Protein AF-A0A833YWI2-F1 (afdb_monomer)

Solvent-accessible surface area (backbone atoms only — not comparable to full-atom values): 12752 Å² total; per-residue (Å²): 113,69,70,61,50,48,77,73,65,75,48,69,68,64,48,52,51,52,51,51,50,52,50,50,54,49,54,53,53,54,54,50,52,53,50,52,54,47,52,53,50,40,56,73,76,65,74,55,68,65,66,60,58,49,52,53,52,51,50,56,51,49,53,51,46,73,75,43,44,73,66,40,53,56,54,50,51,56,51,49,54,52,52,53,51,52,48,50,55,51,51,51,53,53,50,38,62,74,55,62,37,71,71,40,40,68,68,45,50,74,72,53,64,69,93,76,59,64,64,89,95,46,73,64,60,67,80,80,55,51,59,62,93,63,69,87,47,91,65,39,49,75,81,85,34,97,64,19,34,62,50,58,66,64,41,49,55,52,51,51,51,49,52,51,53,52,51,51,52,51,54,51,50,53,52,48,53,53,47,51,56,63,68,68,52,84,74,70,97,67,95,73,90,81,86,82,83,89,82,89,79,86,87,85,87,79,89,83,135

Secondary structure (DSSP, 8-state):
-HHHHHHHH--HHHHHHHHHHHHHHHHHHHHHHHHHHHHHHHHHHT-S-HHHHHHHHHHHHHHHHHHHHHHHHHHHHHHHHHHHHHHHHHHHHHHHHHHTSHHHHHHHGGG---S--EETTEEPPHHHHSPPTTTT-SSB-TTTSSSBHHIIIIIHHHHHHHHHHHHHHHHHHHHHHHHHHHHS-S-----------------------

Sequence (209 aa):
MPEYLRKRFGGCRIQILLAALHLFLYIFHKISVEICTGAMFMRLVLGLDVYLVTIVLLTITGIYTITGGFIAVVYTDIVHAGVMILGSVLLMGFAFKEVGGYQELLRKYPNTKPSITQEGNWTANPECYLPRQDSFHIFRDPITGDIPWPGVIFGLPILSLYYWCTDQVIRHVAAEQQRHQGLLAPGGCTTEGQRALGGQVPRQYSGIA

Foldseek 3Di:
DLVVVCVVPVDPVVSVVVVVVVVVVVVVVVVVVVVVVLVVVCCPPPVDDSVVVVVVVVVVVVVQCVVPPLVSVVVVVVVVVVCVVVVVVVVVVVVCVVQVHDVSCVVCVQVDFDPDQDDPPDGDDPVVGGDDPCNVPPADDQPPDPCHNCCVVVPPVVVVVVVVVVVVVVSVVSVVVVVVVVVVPPDDPDDDDDDDDDDDDDDDDDDDD

Structure (mmCIF, N/CA/C/O backbone):
data_AF-A0A833YWI2-F1
#
_entry.id   AF-A0A833YWI2-F1
#
loop_
_atom_site.group_PDB
_atom_site.id
_atom_site.type_symbol
_atom_site.label_atom_id
_atom_site.label_alt_id
_atom_site.label_comp_id
_atom_site.label_asym_id
_atom_site.label_entity_id
_atom_site.label_seq_id
_atom_site.pdbx_PDB_ins_code
_atom_site.Cartn_x
_atom_site.Cartn_y
_atom_site.Cartn_z
_atom_site.occupancy
_atom_site.B_iso_or_equiv
_atom_site.auth_seq_id
_atom_site.auth_comp_id
_atom_site.auth_asym_id
_atom_site.auth_atom_id
_atom_site.pdbx_PDB_model_num
ATOM 1 N N . MET A 1 1 ? 10.933 5.643 -18.014 1.00 56.47 1 MET A N 1
ATOM 2 C CA . MET A 1 1 ? 11.219 6.992 -17.464 1.00 56.47 1 MET A CA 1
ATOM 3 C C . MET A 1 1 ? 12.578 7.594 -17.867 1.00 56.47 1 MET A C 1
ATOM 5 O O . MET A 1 1 ? 12.572 8.762 -18.245 1.00 56.47 1 MET A O 1
ATOM 9 N N . PRO A 1 2 ? 13.726 6.882 -17.859 1.00 57.09 2 PRO A N 1
ATOM 10 C CA . PRO A 1 2 ? 15.017 7.504 -18.197 1.00 57.09 2 PRO A CA 1
ATOM 11 C C . PRO A 1 2 ? 15.077 8.023 -19.644 1.00 57.09 2 PRO A C 1
ATOM 13 O O . PRO A 1 2 ? 15.590 9.106 -19.895 1.00 57.09 2 PRO A O 1
ATOM 16 N N . GLU A 1 3 ? 14.465 7.322 -20.596 1.00 60.66 3 GLU A N 1
ATOM 17 C CA . GLU A 1 3 ? 14.466 7.731 -22.006 1.00 60.66 3 GLU A CA 1
ATOM 18 C C . GLU A 1 3 ? 13.692 9.032 -22.291 1.00 60.66 3 GLU A C 1
ATOM 20 O O . GLU A 1 3 ? 14.063 9.802 -23.178 1.00 60.66 3 GLU A O 1
ATOM 25 N N . TYR A 1 4 ? 12.675 9.338 -21.482 1.00 62.84 4 TYR A N 1
ATOM 26 C CA . TYR A 1 4 ? 11.961 10.615 -21.537 1.00 62.84 4 TYR A CA 1
ATOM 27 C C . TYR A 1 4 ? 12.829 11.772 -21.014 1.00 62.84 4 TYR A C 1
ATOM 29 O O . TYR A 1 4 ? 12.883 12.840 -21.623 1.00 62.84 4 TYR A O 1
ATOM 37 N N . LEU A 1 5 ? 13.582 11.542 -19.931 1.00 62.91 5 LEU A N 1
ATOM 38 C CA . LEU A 1 5 ? 14.529 12.522 -19.388 1.00 62.91 5 LEU A CA 1
ATOM 39 C C . LEU A 1 5 ? 15.700 12.780 -20.349 1.00 62.91 5 LEU A C 1
ATOM 41 O O . LEU A 1 5 ? 16.134 13.925 -20.473 1.00 62.91 5 LEU A O 1
ATOM 45 N N . ARG A 1 6 ? 16.134 11.756 -21.100 1.00 62.12 6 ARG A N 1
ATOM 46 C CA . ARG A 1 6 ? 17.134 11.878 -22.176 1.00 62.12 6 ARG A CA 1
ATOM 47 C C . ARG A 1 6 ? 16.707 12.886 -23.240 1.00 62.12 6 ARG A C 1
ATOM 49 O O . ARG A 1 6 ? 17.490 13.752 -23.616 1.00 62.12 6 ARG A O 1
ATOM 56 N N . LYS A 1 7 ? 15.453 12.791 -23.691 1.00 66.12 7 LYS A N 1
ATOM 57 C CA . LYS A 1 7 ? 14.882 13.677 -24.717 1.00 66.12 7 LYS A CA 1
ATOM 58 C C . LYS A 1 7 ? 14.694 15.120 -24.234 1.00 66.12 7 LYS A C 1
ATOM 60 O O . LYS A 1 7 ? 14.690 16.018 -25.065 1.00 66.12 7 LYS A O 1
ATOM 65 N N . ARG A 1 8 ? 14.542 15.345 -22.922 1.00 69.25 8 ARG A N 1
ATOM 66 C CA . ARG A 1 8 ? 14.251 16.671 -22.348 1.00 69.25 8 ARG A CA 1
ATOM 67 C C . ARG A 1 8 ? 15.473 17.421 -21.807 1.00 69.25 8 ARG A C 1
ATOM 69 O O . ARG A 1 8 ? 15.491 18.640 -21.901 1.00 69.25 8 ARG A O 1
ATOM 76 N N . PHE A 1 9 ? 16.470 16.730 -21.246 1.00 67.25 9 PHE A N 1
ATOM 77 C CA . PHE A 1 9 ? 17.599 17.376 -20.553 1.00 67.25 9 PHE A CA 1
ATOM 78 C C . PHE A 1 9 ? 18.965 17.195 -21.229 1.00 67.25 9 PHE A C 1
ATOM 80 O O . PHE A 1 9 ? 19.930 17.811 -20.787 1.00 67.25 9 PHE A O 1
ATOM 87 N N . GLY A 1 10 ? 19.084 16.374 -22.279 1.00 66.62 10 GLY A N 1
ATOM 88 C CA . GLY A 1 10 ? 20.277 16.293 -23.142 1.00 66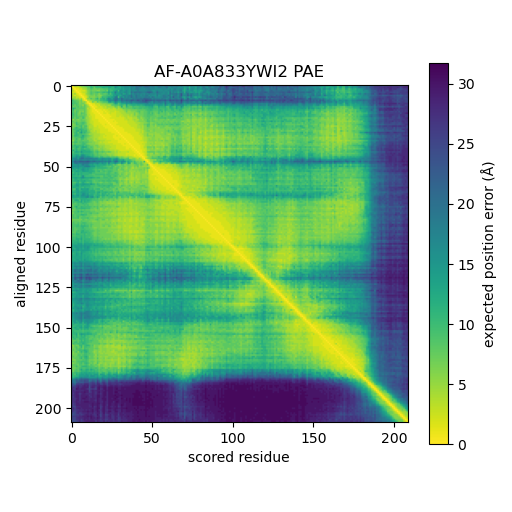.62 10 GLY A CA 1
ATOM 89 C C . GLY A 1 10 ? 21.590 15.810 -22.492 1.00 66.62 10 GLY A C 1
ATOM 90 O O . GLY A 1 10 ? 22.551 15.536 -23.205 1.00 66.62 10 GLY A O 1
ATOM 91 N N . GLY A 1 11 ? 21.659 15.670 -21.162 1.00 75.56 11 GLY A N 1
ATOM 92 C CA . GLY A 1 11 ? 22.864 15.300 -20.417 1.00 75.56 11 GLY A CA 1
ATOM 93 C C . GLY A 1 11 ? 22.885 13.835 -19.976 1.00 75.56 11 GLY A C 1
ATOM 94 O O . GLY A 1 11 ? 22.243 13.468 -18.994 1.00 75.56 11 GLY A O 1
ATOM 95 N N . CYS A 1 12 ? 23.698 13.006 -20.639 1.00 68.81 12 CYS A N 1
ATOM 96 C CA . CYS A 1 12 ? 23.792 11.564 -20.361 1.00 68.81 12 CYS A CA 1
ATOM 97 C C . CYS A 1 12 ? 24.299 11.252 -18.932 1.00 68.81 12 CYS A C 1
ATOM 99 O O . CYS A 1 12 ? 23.761 10.384 -18.248 1.00 68.81 12 CYS A O 1
ATOM 101 N N . ARG A 1 13 ? 25.289 12.010 -18.431 1.00 79.75 13 ARG A N 1
ATOM 102 C CA . ARG A 1 13 ? 25.901 11.791 -17.101 1.00 79.75 13 ARG A CA 1
ATOM 103 C C . ARG A 1 13 ? 24.949 12.090 -15.938 1.00 79.75 13 ARG A C 1
ATOM 105 O O . ARG A 1 13 ? 24.820 11.281 -15.025 1.00 79.75 13 ARG A O 1
ATOM 112 N N . ILE A 1 14 ? 24.272 13.237 -15.987 1.00 79.00 14 ILE A N 1
ATOM 113 C CA . ILE A 1 14 ? 23.356 13.692 -14.928 1.00 79.00 14 ILE A CA 1
ATOM 114 C C . ILE A 1 14 ? 22.114 12.794 -14.874 1.00 79.00 14 ILE A C 1
ATOM 116 O O . ILE A 1 14 ? 21.635 12.463 -13.795 1.00 79.00 14 ILE A O 1
ATOM 120 N N . GLN A 1 15 ? 21.630 12.331 -16.028 1.00 75.31 15 GLN A N 1
ATOM 121 C CA . GLN A 1 15 ? 20.503 11.408 -16.116 1.00 75.31 15 GLN A CA 1
ATOM 122 C C . GLN A 1 15 ? 20.815 10.041 -15.500 1.00 75.31 15 GLN A C 1
ATOM 124 O O . GLN A 1 15 ? 19.995 9.527 -14.745 1.00 75.31 15 GLN A O 1
ATOM 129 N N . ILE A 1 16 ? 21.968 9.445 -15.825 1.00 78.81 16 ILE A N 1
ATOM 130 C CA . ILE A 1 16 ? 22.365 8.147 -15.259 1.00 78.81 16 ILE A CA 1
ATOM 131 C C . ILE A 1 16 ? 22.501 8.271 -13.742 1.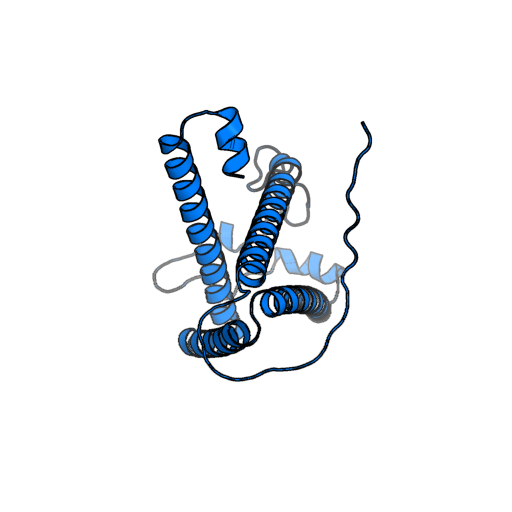00 78.81 16 ILE A C 1
ATOM 133 O O . ILE A 1 16 ? 21.988 7.421 -13.022 1.00 78.81 16 ILE A O 1
ATOM 137 N N . LEU A 1 17 ? 23.103 9.361 -13.255 1.00 83.62 17 LEU A N 1
ATOM 138 C CA . LEU A 1 17 ? 23.239 9.618 -11.824 1.00 83.62 17 LEU A CA 1
ATOM 139 C C . LEU A 1 17 ? 21.878 9.801 -11.134 1.00 83.62 17 LEU A C 1
ATOM 141 O O . LEU A 1 17 ? 21.619 9.152 -10.126 1.00 83.62 17 LEU A O 1
ATOM 145 N N . LEU A 1 18 ? 20.980 10.622 -11.688 1.00 82.25 18 LEU A N 1
ATOM 146 C CA . LEU A 1 18 ? 19.642 10.840 -11.125 1.00 8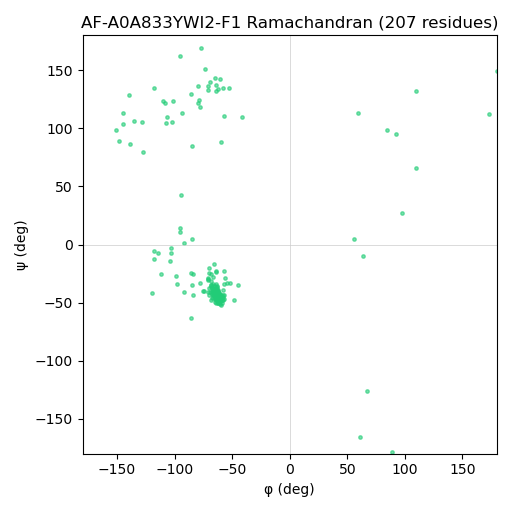2.25 18 LEU A CA 1
ATOM 147 C C . LEU A 1 18 ? 18.777 9.576 -11.167 1.00 82.25 18 LEU A C 1
ATOM 149 O O . LEU A 1 18 ? 18.088 9.286 -10.192 1.00 82.25 18 LEU A O 1
ATOM 153 N N . ALA A 1 19 ? 18.809 8.822 -12.268 1.00 81.19 19 ALA A N 1
ATOM 154 C CA . ALA A 1 19 ? 18.052 7.582 -12.409 1.00 81.19 19 ALA A CA 1
ATOM 155 C C . ALA A 1 19 ? 18.578 6.490 -11.468 1.00 81.19 19 ALA A C 1
ATOM 157 O O . ALA A 1 19 ? 17.777 5.821 -10.820 1.00 81.19 19 ALA A O 1
ATOM 158 N N . ALA A 1 20 ? 19.902 6.347 -11.346 1.00 84.62 20 ALA A N 1
ATOM 159 C CA . ALA A 1 20 ? 20.519 5.420 -10.404 1.00 84.62 20 ALA A CA 1
ATOM 160 C C . ALA A 1 20 ? 20.182 5.790 -8.953 1.00 84.62 20 ALA A C 1
ATOM 162 O O . ALA A 1 20 ? 19.793 4.918 -8.181 1.00 84.62 20 ALA A O 1
ATOM 163 N N . LEU A 1 21 ? 20.252 7.079 -8.602 1.00 86.62 21 LEU A N 1
ATOM 164 C CA . LEU A 1 21 ? 19.914 7.567 -7.265 1.00 86.62 21 LEU A CA 1
ATOM 165 C C . LEU A 1 21 ? 18.442 7.304 -6.912 1.00 86.62 21 LEU A C 1
ATOM 167 O O . LEU A 1 21 ? 18.160 6.775 -5.841 1.00 86.62 21 LEU A O 1
ATOM 171 N N . HIS A 1 22 ? 17.502 7.627 -7.807 1.00 83.19 22 HIS A N 1
ATOM 172 C CA . HIS A 1 22 ? 16.074 7.390 -7.561 1.00 83.19 22 HIS A CA 1
ATOM 173 C C . HIS A 1 22 ? 15.748 5.898 -7.472 1.00 83.19 22 HIS A C 1
ATOM 175 O O . HIS A 1 22 ? 14.985 5.502 -6.596 1.00 83.19 22 HIS A O 1
ATOM 181 N N . LEU A 1 23 ? 16.339 5.068 -8.337 1.00 84.38 23 LEU A N 1
ATOM 182 C CA . LEU A 1 23 ? 16.164 3.617 -8.285 1.00 84.38 23 LEU A CA 1
ATOM 183 C C . LEU A 1 23 ? 16.695 3.043 -6.964 1.00 84.38 23 LEU A C 1
ATOM 185 O O . LEU A 1 23 ? 16.015 2.247 -6.324 1.00 84.38 23 LEU A O 1
ATOM 189 N N . PHE A 1 24 ? 17.883 3.478 -6.541 1.00 89.06 24 PHE A N 1
ATOM 190 C CA . PHE A 1 24 ? 18.498 3.051 -5.288 1.00 89.06 24 PHE A CA 1
ATOM 191 C C . PHE A 1 24 ? 17.634 3.414 -4.075 1.00 89.06 24 PHE A C 1
ATOM 193 O O . PHE A 1 24 ? 17.307 2.545 -3.268 1.00 89.06 24 PHE A O 1
ATOM 200 N N . LEU A 1 25 ? 17.211 4.679 -3.974 1.00 87.62 25 LEU A N 1
ATOM 201 C CA . LEU A 1 25 ? 16.354 5.145 -2.882 1.00 87.62 25 LEU A CA 1
ATOM 202 C C . LEU A 1 25 ? 15.000 4.430 -2.874 1.00 87.62 25 LEU A C 1
ATOM 204 O O . LEU A 1 25 ? 14.511 4.066 -1.807 1.00 87.62 25 LEU A O 1
ATOM 208 N N . TYR A 1 26 ? 14.420 4.187 -4.051 1.00 86.19 26 TYR A N 1
ATOM 209 C CA . TYR A 1 26 ? 13.159 3.464 -4.185 1.00 86.19 26 TYR A CA 1
ATOM 210 C C . TYR A 1 26 ? 13.267 2.025 -3.665 1.00 86.19 26 TYR A C 1
ATOM 212 O O . TYR A 1 26 ? 12.464 1.621 -2.826 1.00 86.19 26 TYR A O 1
ATOM 220 N N . ILE A 1 27 ? 14.282 1.272 -4.103 1.00 88.25 27 ILE A N 1
ATOM 221 C CA . ILE A 1 27 ? 14.506 -0.112 -3.658 1.00 88.25 27 ILE A CA 1
ATOM 222 C C . ILE A 1 27 ? 14.741 -0.154 -2.145 1.00 88.25 27 ILE A C 1
ATOM 224 O O . ILE A 1 27 ? 14.123 -0.958 -1.447 1.00 88.25 27 ILE A O 1
ATOM 228 N N . PHE A 1 28 ? 15.594 0.734 -1.627 1.00 90.75 28 PHE A N 1
ATOM 229 C CA . PHE A 1 28 ? 15.905 0.786 -0.202 1.00 90.75 28 PHE A CA 1
ATOM 230 C C . PHE A 1 28 ? 14.664 1.081 0.647 1.00 90.75 28 PHE A C 1
ATOM 232 O O . PHE A 1 28 ? 14.399 0.378 1.624 1.00 90.75 28 PHE A O 1
ATOM 239 N N . HIS A 1 29 ? 13.877 2.088 0.262 1.00 88.50 29 HIS A N 1
ATOM 240 C CA . HIS A 1 29 ? 12.677 2.470 0.998 1.00 88.50 29 HIS A CA 1
ATOM 241 C C . HIS A 1 29 ? 11.620 1.358 0.970 1.00 88.50 29 HIS A C 1
ATOM 243 O O . HIS A 1 29 ? 11.076 1.003 2.014 1.00 88.50 29 HIS A O 1
ATOM 249 N N . LYS A 1 30 ? 11.388 0.751 -0.201 1.00 85.00 30 LYS A N 1
ATOM 250 C CA . LYS A 1 30 ? 10.390 -0.310 -0.393 1.00 85.00 30 LYS A CA 1
ATOM 251 C C . LYS A 1 30 ? 10.711 -1.550 0.446 1.00 85.00 30 LYS A C 1
ATOM 253 O O . LYS A 1 30 ? 9.853 -2.014 1.190 1.00 85.00 30 LYS A O 1
ATOM 258 N N . ILE A 1 31 ? 11.956 -2.029 0.401 1.00 88.56 31 ILE A N 1
ATOM 259 C CA . ILE A 1 31 ? 12.395 -3.193 1.190 1.00 88.56 31 ILE A CA 1
ATOM 260 C C . ILE A 1 31 ? 12.341 -2.891 2.695 1.00 88.56 31 ILE A C 1
ATOM 262 O O . ILE A 1 31 ? 11.896 -3.727 3.478 1.00 88.56 31 ILE A O 1
ATOM 266 N N . SER A 1 32 ? 12.758 -1.690 3.112 1.00 91.88 32 SER A N 1
ATOM 267 C CA . SER A 1 32 ? 12.777 -1.312 4.533 1.00 91.88 32 SER A CA 1
ATOM 268 C C . SER A 1 32 ? 11.378 -1.293 5.150 1.00 91.88 32 SER A C 1
ATOM 270 O O . SER A 1 32 ? 11.189 -1.803 6.254 1.00 91.88 32 SER A O 1
ATOM 272 N N . VAL A 1 33 ? 10.392 -0.731 4.441 1.00 89.56 33 VAL A N 1
ATOM 273 C CA . VAL A 1 33 ? 8.998 -0.685 4.909 1.00 89.56 33 VAL A CA 1
ATOM 274 C C . VAL A 1 33 ? 8.414 -2.096 5.011 1.00 89.56 33 VAL A C 1
ATOM 276 O O . VAL A 1 33 ? 7.837 -2.433 6.042 1.00 89.56 33 VAL A O 1
ATOM 279 N N . GLU A 1 34 ? 8.626 -2.945 4.001 1.00 85.12 34 GLU A N 1
ATOM 280 C CA . GLU A 1 34 ? 8.126 -4.328 4.002 1.00 85.12 34 GLU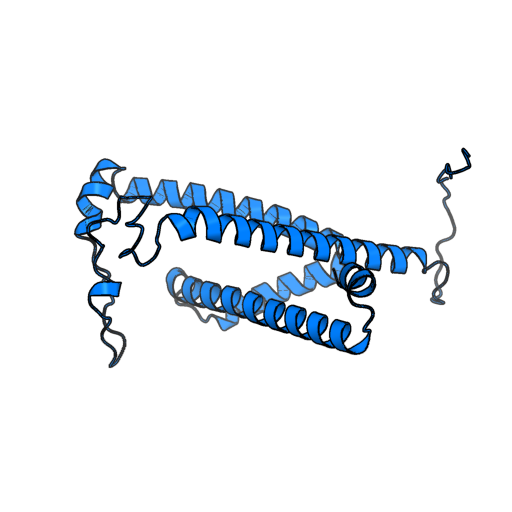 A CA 1
ATOM 281 C C . GLU A 1 34 ? 8.693 -5.157 5.159 1.00 85.12 34 GLU A C 1
ATOM 283 O O . GLU A 1 34 ? 7.939 -5.839 5.855 1.00 85.12 34 GLU A O 1
ATOM 288 N N . ILE A 1 35 ? 10.002 -5.066 5.418 1.00 85.25 35 ILE A N 1
ATOM 289 C CA . ILE A 1 35 ? 10.642 -5.787 6.527 1.00 85.25 35 ILE A CA 1
ATOM 290 C C . ILE A 1 35 ? 10.165 -5.246 7.879 1.00 85.25 35 ILE A C 1
ATOM 292 O O . ILE A 1 35 ? 9.916 -6.036 8.788 1.00 85.25 35 ILE A O 1
ATOM 296 N N . CYS A 1 36 ? 10.008 -3.927 8.027 1.00 87.00 36 CYS A N 1
ATOM 297 C CA . CYS A 1 36 ? 9.534 -3.315 9.271 1.00 87.00 36 CYS A CA 1
ATOM 298 C C . CYS A 1 36 ? 8.109 -3.773 9.618 1.00 87.00 36 CYS A C 1
ATOM 300 O O . CYS A 1 36 ? 7.860 -4.276 10.717 1.00 87.00 36 CYS A O 1
ATOM 302 N N . THR A 1 37 ? 7.185 -3.682 8.657 1.00 88.19 37 THR A N 1
ATOM 303 C CA . THR A 1 37 ? 5.807 -4.159 8.830 1.00 88.19 37 THR A CA 1
ATOM 304 C C . THR A 1 37 ? 5.765 -5.672 9.054 1.00 88.19 37 THR A C 1
ATOM 306 O O . THR A 1 37 ? 5.056 -6.139 9.947 1.00 88.19 37 THR A O 1
ATOM 309 N N . GLY A 1 38 ? 6.564 -6.440 8.307 1.00 83.81 38 GLY A N 1
ATOM 310 C CA . GLY A 1 38 ? 6.671 -7.890 8.465 1.00 83.81 38 GLY A CA 1
ATOM 311 C C . GLY A 1 38 ? 7.171 -8.299 9.852 1.00 83.81 38 GLY A C 1
ATOM 312 O O . GLY A 1 38 ? 6.566 -9.151 10.497 1.00 83.81 38 GLY A O 1
ATOM 313 N N . ALA A 1 39 ? 8.227 -7.660 10.361 1.00 80.44 39 ALA A N 1
ATOM 314 C CA . ALA A 1 39 ? 8.775 -7.941 11.686 1.00 80.44 39 ALA A CA 1
ATOM 315 C C . ALA A 1 39 ? 7.758 -7.654 12.801 1.00 80.44 39 ALA A C 1
ATOM 317 O O . ALA A 1 39 ? 7.602 -8.469 13.711 1.00 80.44 39 ALA A O 1
ATOM 318 N N . MET A 1 40 ? 7.031 -6.536 12.708 1.00 83.00 40 MET A N 1
ATOM 319 C CA . MET A 1 40 ? 5.975 -6.191 13.662 1.00 83.00 40 MET A CA 1
ATOM 320 C C . MET A 1 40 ? 4.846 -7.230 13.646 1.00 83.00 40 MET A C 1
ATOM 322 O O . MET A 1 40 ? 4.446 -7.726 14.699 1.00 83.00 40 MET A O 1
ATOM 326 N N . PHE A 1 41 ? 4.372 -7.613 12.458 1.00 83.31 41 PHE A N 1
ATOM 327 C CA . PHE A 1 41 ? 3.322 -8.621 12.304 1.00 83.31 41 PHE A CA 1
ATOM 328 C C . PHE A 1 41 ? 3.739 -9.982 12.876 1.00 83.31 41 PHE A C 1
ATOM 330 O O . PHE A 1 41 ? 2.992 -10.605 13.629 1.00 83.31 41 PHE A O 1
ATOM 337 N N . MET A 1 42 ? 4.962 -10.420 12.578 1.00 76.75 42 MET A N 1
ATOM 338 C CA . MET A 1 42 ? 5.502 -11.695 13.052 1.00 76.75 42 MET A CA 1
ATOM 339 C C . MET A 1 42 ? 5.612 -11.757 14.578 1.00 76.75 42 MET A C 1
ATOM 341 O O . MET A 1 42 ? 5.268 -12.777 15.180 1.00 76.75 42 MET A O 1
ATOM 345 N N . ARG A 1 43 ? 6.041 -10.657 15.211 1.00 75.31 43 ARG A N 1
ATOM 346 C CA . ARG A 1 43 ? 6.084 -10.537 16.676 1.00 75.31 43 ARG A CA 1
ATOM 347 C C . ARG A 1 43 ? 4.691 -10.623 17.301 1.00 75.31 43 ARG A C 1
ATOM 349 O O . ARG A 1 43 ? 4.553 -11.257 18.340 1.00 75.31 43 ARG A O 1
ATOM 356 N N . LEU A 1 44 ? 3.682 -10.030 16.663 1.00 76.44 44 LEU A N 1
ATOM 357 C CA . LEU A 1 44 ? 2.306 -9.989 17.168 1.00 76.44 44 LEU A CA 1
ATOM 358 C C . LEU A 1 44 ? 1.561 -11.325 17.038 1.00 76.44 44 LEU A C 1
ATOM 360 O O . LEU A 1 44 ? 0.808 -11.681 17.938 1.00 76.44 44 LEU A O 1
ATOM 364 N N . VAL A 1 45 ? 1.734 -12.046 15.926 1.00 78.62 45 VAL A N 1
ATOM 365 C CA . VAL A 1 45 ? 0.900 -13.223 15.610 1.00 78.62 45 VAL A CA 1
ATOM 366 C C . VAL A 1 45 ? 1.487 -14.531 16.128 1.00 78.62 45 VAL A C 1
ATOM 368 O O . VAL A 1 45 ? 0.740 -15.392 16.584 1.00 78.62 45 VAL A O 1
ATOM 371 N N . LEU A 1 46 ? 2.805 -14.714 16.023 1.00 71.88 46 LEU A N 1
ATOM 372 C CA . LEU A 1 46 ? 3.409 -16.035 16.200 1.00 71.88 46 LEU A CA 1
ATOM 373 C C . LEU A 1 46 ? 4.273 -16.153 17.455 1.00 71.88 46 LEU A C 1
ATOM 375 O O . LEU A 1 46 ? 4.464 -17.269 17.924 1.00 71.88 46 LEU A O 1
ATOM 379 N N . GLY A 1 47 ? 4.832 -15.054 17.981 1.00 70.06 47 GLY A N 1
ATOM 380 C CA . GLY A 1 47 ? 5.786 -15.094 19.106 1.00 70.06 47 GLY A CA 1
ATOM 381 C C . GLY A 1 47 ? 7.027 -15.979 18.865 1.00 70.06 47 GLY A C 1
ATOM 382 O O . GLY A 1 47 ? 7.834 -16.167 19.769 1.00 70.06 47 GLY A O 1
ATOM 383 N N . LEU A 1 48 ? 7.164 -16.523 17.652 1.00 65.38 48 LEU A N 1
ATOM 384 C CA . LEU A 1 48 ? 8.167 -17.479 17.196 1.00 65.38 48 LEU A CA 1
ATOM 385 C C . LEU A 1 48 ? 9.332 -16.748 16.521 1.00 65.38 48 LEU A C 1
ATOM 387 O O . LEU A 1 48 ? 9.209 -15.594 16.099 1.00 65.38 48 LEU A O 1
ATOM 391 N N . ASP A 1 49 ? 10.464 -17.439 16.384 1.00 74.88 49 ASP A N 1
ATOM 392 C CA . ASP A 1 49 ? 11.667 -16.905 15.749 1.00 74.88 49 ASP A CA 1
ATOM 393 C C . ASP A 1 49 ? 11.403 -16.439 14.309 1.00 74.88 49 ASP A C 1
ATOM 395 O O . ASP A 1 49 ? 11.216 -17.232 13.382 1.00 74.88 49 ASP A O 1
ATOM 399 N N . VAL A 1 50 ? 11.459 -15.116 14.117 1.00 75.44 50 VAL A N 1
ATOM 400 C CA . VAL A 1 50 ? 11.271 -14.416 12.831 1.00 75.44 50 VAL A CA 1
ATOM 401 C C . VAL A 1 50 ? 12.172 -14.996 11.731 1.00 75.44 50 VAL A C 1
ATOM 403 O O . VAL A 1 50 ? 11.785 -15.064 10.562 1.00 75.44 50 VAL A O 1
ATOM 406 N N . TYR A 1 51 ? 13.362 -15.463 12.113 1.00 79.06 51 TYR A N 1
ATOM 407 C CA . TYR A 1 51 ? 14.345 -16.057 11.212 1.00 79.06 51 TYR A CA 1
ATOM 408 C C . TYR A 1 51 ? 13.844 -17.336 10.534 1.00 79.06 51 TYR A C 1
ATOM 410 O O . TYR A 1 51 ? 14.050 -17.499 9.333 1.00 79.06 51 TYR A O 1
ATOM 418 N N . LEU A 1 52 ? 13.146 -18.216 11.259 1.00 81.50 52 LEU A N 1
ATOM 419 C CA . LEU A 1 52 ? 12.703 -19.502 10.716 1.00 81.50 52 LEU A CA 1
ATOM 420 C C . LEU A 1 52 ? 11.649 -19.309 9.622 1.00 81.50 52 LEU A C 1
ATOM 422 O O . LEU A 1 52 ? 11.764 -19.870 8.533 1.00 81.50 52 LEU A O 1
ATOM 426 N N . VAL A 1 53 ? 10.660 -18.452 9.875 1.00 79.50 53 VAL A N 1
ATOM 427 C CA . VAL A 1 53 ? 9.603 -18.168 8.894 1.00 79.50 53 VAL A CA 1
ATOM 428 C C . VAL A 1 53 ? 10.156 -17.429 7.678 1.00 79.50 53 VAL A C 1
ATOM 430 O O . VAL A 1 53 ? 9.780 -17.745 6.552 1.00 79.50 53 VAL A O 1
ATOM 433 N N . THR A 1 54 ? 11.109 -16.516 7.882 1.00 78.12 54 THR A N 1
ATOM 434 C CA . THR A 1 54 ? 11.780 -15.812 6.780 1.00 78.12 54 THR A CA 1
ATOM 435 C C . THR A 1 54 ? 12.522 -16.787 5.862 1.00 78.12 54 THR A C 1
ATOM 437 O O . THR A 1 54 ? 12.374 -16.708 4.645 1.00 78.12 54 THR A O 1
ATOM 440 N N . ILE A 1 55 ? 13.271 -17.748 6.418 1.00 85.81 55 ILE A N 1
ATOM 441 C CA . ILE A 1 55 ? 14.004 -18.751 5.626 1.00 85.81 55 ILE A CA 1
ATOM 442 C C . ILE A 1 55 ? 13.044 -19.629 4.815 1.00 85.81 55 ILE A C 1
ATOM 444 O O . ILE A 1 55 ? 13.274 -19.850 3.624 1.00 85.81 55 ILE A O 1
ATOM 448 N N . VAL A 1 56 ? 11.950 -20.100 5.420 1.00 86.19 56 VAL A N 1
ATOM 449 C CA . VAL A 1 56 ? 10.949 -20.925 4.723 1.00 86.19 56 VAL A CA 1
ATOM 450 C C . VAL A 1 56 ? 10.296 -20.142 3.579 1.00 86.19 56 VAL A C 1
ATOM 452 O O . VAL A 1 56 ? 10.211 -20.645 2.456 1.00 86.19 56 VAL A O 1
ATOM 455 N N . LEU A 1 57 ? 9.896 -18.892 3.829 1.00 83.31 57 LEU A N 1
ATOM 456 C CA . LEU A 1 57 ? 9.244 -18.046 2.831 1.00 83.31 57 LEU A CA 1
ATOM 457 C C . LEU A 1 57 ? 10.182 -17.700 1.666 1.00 83.31 57 LEU A C 1
ATOM 459 O O . LEU A 1 57 ? 9.778 -17.796 0.508 1.00 83.31 57 LEU A O 1
ATOM 463 N N . LEU A 1 58 ? 11.444 -17.359 1.955 1.00 85.81 58 LEU A N 1
ATOM 464 C CA . LEU A 1 58 ? 12.462 -17.095 0.934 1.00 85.81 58 LEU A CA 1
ATOM 465 C C . LEU A 1 58 ? 12.776 -18.338 0.101 1.00 85.81 58 LEU A C 1
ATOM 467 O O . LEU A 1 58 ? 12.958 -18.223 -1.108 1.00 85.81 58 LEU A O 1
ATOM 471 N N . THR A 1 59 ? 12.798 -19.521 0.719 1.00 90.56 59 THR A N 1
ATOM 472 C CA . THR A 1 59 ? 13.051 -20.787 0.014 1.00 90.56 59 THR A CA 1
ATOM 473 C C . THR A 1 59 ? 11.943 -21.074 -0.994 1.00 90.56 59 THR A C 1
ATOM 475 O O . THR A 1 59 ? 12.221 -21.288 -2.173 1.00 90.56 59 THR A O 1
ATOM 478 N N . ILE A 1 60 ? 10.679 -21.003 -0.564 1.00 88.50 60 ILE A N 1
ATOM 479 C CA . ILE A 1 60 ? 9.527 -21.188 -1.458 1.00 88.50 60 ILE A CA 1
ATOM 480 C C . ILE A 1 60 ? 9.537 -2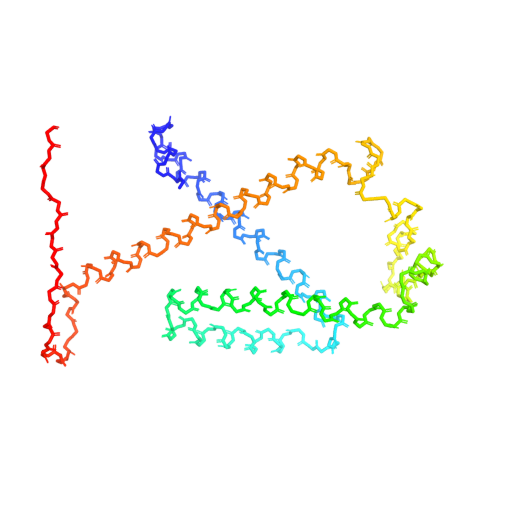0.116 -2.557 1.00 88.50 60 ILE A C 1
ATOM 482 O O . ILE A 1 60 ? 9.370 -20.442 -3.734 1.00 88.50 60 ILE A O 1
ATOM 486 N N . THR A 1 61 ? 9.816 -18.863 -2.183 1.00 86.50 61 THR A N 1
ATOM 487 C CA . THR A 1 61 ? 9.895 -17.725 -3.110 1.00 86.50 61 THR A CA 1
ATOM 488 C C . THR A 1 61 ? 10.962 -17.893 -4.181 1.00 86.50 61 THR A C 1
ATOM 490 O O . THR A 1 61 ? 10.703 -17.675 -5.366 1.00 86.50 61 THR A O 1
ATOM 493 N N . GLY A 1 62 ? 12.148 -18.351 -3.789 1.00 87.44 62 GLY A N 1
ATOM 494 C CA . GLY A 1 62 ? 13.238 -18.641 -4.709 1.00 87.44 62 GLY A CA 1
ATOM 495 C C . GLY A 1 62 ? 12.886 -19.761 -5.686 1.00 87.44 62 GLY A C 1
ATOM 496 O O . GLY A 1 62 ? 13.075 -19.593 -6.890 1.00 87.44 62 GLY A O 1
ATOM 497 N N . ILE A 1 63 ? 12.316 -20.871 -5.200 1.00 90.56 63 ILE A N 1
ATOM 498 C CA . ILE A 1 63 ? 11.984 -22.034 -6.039 1.00 90.56 63 ILE A CA 1
ATOM 499 C C . ILE A 1 63 ? 10.992 -21.656 -7.145 1.00 90.56 63 ILE A C 1
ATOM 501 O O . ILE A 1 63 ? 11.237 -21.966 -8.317 1.00 90.56 63 ILE A O 1
ATOM 505 N N . TYR A 1 64 ? 9.895 -20.964 -6.812 1.00 86.00 64 TYR A N 1
ATOM 506 C CA . TYR A 1 64 ? 8.909 -20.597 -7.834 1.00 86.00 64 TYR A CA 1
ATOM 507 C C . TYR A 1 64 ? 9.431 -19.512 -8.786 1.00 86.00 64 TYR A C 1
ATOM 509 O O . TYR A 1 64 ? 9.068 -19.512 -9.962 1.00 86.00 64 TYR A O 1
ATOM 517 N N . THR A 1 65 ? 10.312 -18.620 -8.317 1.00 85.56 65 THR A N 1
ATOM 518 C CA . THR A 1 65 ? 10.901 -17.564 -9.157 1.00 85.56 65 THR A CA 1
ATOM 519 C C . THR A 1 65 ? 11.877 -18.148 -10.180 1.00 85.56 65 THR A C 1
ATOM 521 O O . THR A 1 65 ? 11.816 -17.785 -11.354 1.00 85.56 65 THR A O 1
ATOM 524 N N . ILE A 1 66 ? 12.737 -19.087 -9.764 1.00 88.31 66 ILE A N 1
ATOM 525 C CA . ILE A 1 66 ? 13.703 -19.754 -10.654 1.00 88.31 66 ILE A CA 1
ATOM 526 C C . ILE A 1 66 ? 12.978 -20.610 -11.697 1.00 88.31 66 ILE A C 1
ATOM 528 O O . ILE A 1 66 ? 13.340 -20.588 -12.870 1.00 88.31 66 ILE A O 1
ATOM 532 N N . THR A 1 67 ? 11.942 -21.345 -11.285 1.00 86.50 67 THR A N 1
ATOM 533 C CA . THR A 1 67 ? 11.254 -22.299 -12.171 1.00 86.50 67 THR A CA 1
ATOM 534 C C . THR A 1 67 ? 10.300 -21.608 -13.152 1.00 86.50 67 THR A C 1
ATOM 536 O O . THR A 1 67 ? 10.114 -22.083 -14.269 1.00 86.50 67 THR A O 1
ATOM 539 N N . GLY A 1 68 ? 9.668 -20.500 -12.751 1.00 80.69 68 GLY A N 1
ATOM 540 C CA . GLY A 1 68 ? 8.535 -19.926 -13.480 1.00 80.69 68 GLY A CA 1
ATOM 541 C C . GLY A 1 68 ? 8.811 -18.669 -14.318 1.00 80.69 68 GLY A C 1
ATOM 542 O O . GLY A 1 68 ? 7.973 -18.290 -15.141 1.00 80.69 68 GLY A O 1
ATOM 543 N N . GLY A 1 69 ? 9.956 -18.003 -14.134 1.00 81.75 69 GLY A N 1
ATOM 544 C CA . GLY A 1 69 ? 10.285 -16.752 -14.832 1.00 81.75 69 GLY A CA 1
ATOM 545 C C . GLY A 1 69 ? 9.302 -15.599 -14.548 1.00 81.75 69 GLY A C 1
ATOM 546 O O . GLY A 1 69 ? 8.494 -15.660 -13.622 1.00 81.75 69 GLY A O 1
ATOM 547 N N . PHE A 1 70 ? 9.342 -14.527 -15.355 1.00 79.06 70 PHE A N 1
ATOM 548 C CA . PHE A 1 70 ? 8.505 -13.327 -15.142 1.00 79.06 70 PHE A CA 1
ATOM 549 C C . PHE A 1 70 ? 6.991 -13.600 -15.110 1.00 79.06 70 PHE A C 1
ATOM 551 O O . PHE A 1 70 ? 6.276 -12.961 -14.343 1.00 79.06 70 PHE A O 1
ATOM 558 N N . ILE A 1 71 ? 6.489 -14.565 -15.891 1.00 83.19 71 ILE A N 1
ATOM 559 C CA . ILE A 1 71 ? 5.049 -14.882 -15.929 1.00 83.19 71 ILE A CA 1
ATOM 560 C C . ILE A 1 71 ? 4.576 -15.446 -14.584 1.00 83.19 71 ILE A C 1
ATOM 562 O O . ILE A 1 71 ? 3.513 -15.055 -14.101 1.00 83.19 71 ILE A O 1
ATOM 566 N N . ALA A 1 72 ? 5.366 -16.318 -13.950 1.00 85.62 72 ALA A N 1
ATOM 567 C CA . ALA A 1 72 ? 5.013 -16.853 -12.638 1.00 85.62 72 ALA A CA 1
ATOM 568 C C . ALA A 1 72 ? 4.964 -15.757 -11.570 1.00 85.62 72 ALA A C 1
ATOM 570 O O . ALA A 1 72 ? 4.034 -15.741 -10.770 1.00 85.62 72 ALA A O 1
ATOM 571 N N . VAL A 1 73 ? 5.898 -14.800 -11.613 1.00 84.25 73 VAL A N 1
ATOM 572 C CA . VAL A 1 73 ? 5.912 -13.654 -10.689 1.00 84.25 73 VAL A CA 1
ATOM 573 C C . VAL A 1 73 ? 4.622 -12.834 -10.811 1.00 84.25 73 VAL A C 1
ATOM 575 O O . VAL A 1 73 ? 3.991 -12.528 -9.800 1.00 84.25 73 VAL A O 1
ATOM 578 N N . VAL A 1 74 ? 4.172 -12.547 -12.038 1.00 86.25 74 VAL A N 1
ATOM 579 C CA . VAL A 1 74 ? 2.911 -11.818 -12.274 1.00 86.25 74 VAL A CA 1
ATOM 580 C C . VAL A 1 74 ? 1.704 -12.600 -11.750 1.00 86.25 74 VAL A C 1
ATOM 582 O O . VAL A 1 74 ? 0.819 -12.019 -11.128 1.00 86.25 74 VAL A O 1
ATOM 585 N N . TYR A 1 75 ? 1.661 -13.917 -11.954 1.00 87.25 75 TYR A N 1
ATOM 586 C CA . TYR A 1 75 ? 0.555 -14.733 -11.452 1.00 87.25 75 TYR A CA 1
ATOM 587 C C . TYR A 1 75 ? 0.506 -14.754 -9.918 1.00 87.25 75 TYR A C 1
ATOM 589 O O . TYR A 1 75 ? -0.567 -14.621 -9.327 1.00 87.25 75 TYR A O 1
ATOM 597 N N . THR A 1 76 ? 1.666 -14.863 -9.262 1.00 89.25 76 THR A N 1
ATOM 598 C CA . THR A 1 76 ? 1.737 -14.837 -7.795 1.00 89.25 76 THR A CA 1
ATOM 599 C C . THR A 1 76 ? 1.297 -13.500 -7.202 1.00 89.25 76 THR A C 1
ATOM 601 O O . THR A 1 76 ? 0.660 -13.503 -6.154 1.00 89.25 76 THR A O 1
ATOM 604 N N . ASP A 1 77 ? 1.550 -12.377 -7.882 1.00 87.69 77 ASP A N 1
ATOM 605 C CA . ASP A 1 77 ? 1.100 -11.042 -7.458 1.00 87.69 77 ASP A CA 1
ATOM 606 C C . ASP A 1 77 ? -0.438 -10.936 -7.450 1.00 87.69 77 ASP A C 1
ATOM 608 O O . ASP A 1 77 ? -1.043 -10.469 -6.483 1.00 87.69 77 ASP A O 1
ATOM 612 N N . ILE A 1 78 ? -1.096 -11.485 -8.479 1.00 90.75 78 ILE A N 1
ATOM 613 C CA . ILE A 1 78 ? -2.566 -11.533 -8.568 1.00 90.75 78 ILE A CA 1
ATOM 614 C C . ILE A 1 78 ? -3.154 -12.373 -7.427 1.00 90.75 78 ILE A C 1
ATOM 616 O O . ILE A 1 78 ? -4.113 -11.959 -6.771 1.00 90.75 78 ILE A O 1
ATOM 620 N N . VAL A 1 79 ? -2.574 -13.549 -7.170 1.00 92.25 79 VAL A N 1
ATOM 621 C CA . VAL A 1 79 ? -3.009 -14.418 -6.066 1.00 92.25 79 VAL A CA 1
ATOM 622 C C . VAL A 1 79 ? -2.793 -13.727 -4.718 1.00 92.25 79 VAL A C 1
ATOM 624 O O . VAL A 1 79 ? -3.692 -13.751 -3.878 1.00 92.25 79 VAL A O 1
ATOM 627 N N . HIS A 1 80 ? -1.648 -13.068 -4.519 1.00 88.50 80 HIS A N 1
ATOM 628 C CA . HIS A 1 80 ? -1.338 -12.324 -3.299 1.00 88.50 80 HIS A CA 1
ATOM 629 C C . HIS A 1 80 ? -2.376 -11.230 -3.024 1.00 88.50 80 HIS A C 1
ATOM 631 O O . HIS A 1 80 ? -2.922 -11.165 -1.921 1.00 88.50 80 HIS A O 1
ATOM 637 N N . ALA A 1 81 ? -2.719 -10.429 -4.037 1.00 91.69 81 ALA A N 1
ATOM 638 C CA . ALA A 1 81 ? -3.755 -9.408 -3.919 1.00 91.69 81 ALA A CA 1
ATOM 639 C C . ALA A 1 81 ? -5.111 -10.012 -3.509 1.00 91.69 81 ALA A C 1
ATOM 641 O O . ALA A 1 81 ? -5.773 -9.500 -2.604 1.00 91.69 81 ALA A O 1
ATOM 642 N N . GLY A 1 82 ? -5.501 -11.141 -4.111 1.00 94.44 82 GLY A N 1
ATOM 643 C CA . GLY A 1 82 ? -6.731 -11.851 -3.751 1.00 94.44 82 GLY A CA 1
ATOM 644 C C . GLY A 1 82 ? -6.741 -12.341 -2.299 1.00 94.44 82 GLY A C 1
ATOM 645 O O . GLY A 1 82 ? -7.717 -12.124 -1.578 1.00 94.44 82 GLY A O 1
ATOM 646 N N . VAL A 1 83 ? -5.640 -12.949 -1.845 1.00 93.38 83 VAL A N 1
ATOM 647 C CA . VAL A 1 83 ? -5.492 -13.443 -0.466 1.00 93.38 83 VAL A CA 1
ATOM 648 C C . VAL A 1 83 ? -5.557 -12.295 0.546 1.00 93.38 83 VAL A C 1
ATOM 650 O O . VAL A 1 83 ? -6.233 -12.429 1.565 1.00 93.38 83 VAL A O 1
ATOM 653 N N . MET A 1 84 ? -4.933 -11.148 0.259 1.00 92.81 84 MET A N 1
ATOM 654 C CA . MET A 1 84 ? -4.960 -9.971 1.139 1.00 92.81 84 MET A CA 1
ATOM 655 C C . MET A 1 84 ? -6.359 -9.356 1.268 1.00 92.81 84 MET A C 1
ATOM 657 O O . MET A 1 84 ? -6.773 -8.982 2.370 1.00 92.81 84 MET A O 1
ATOM 661 N N . ILE A 1 85 ? -7.117 -9.283 0.169 1.00 95.62 85 ILE A N 1
ATOM 662 C CA . ILE A 1 85 ? -8.501 -8.785 0.183 1.00 95.62 85 ILE A CA 1
ATOM 663 C C . ILE A 1 85 ? -9.386 -9.722 1.009 1.00 95.62 85 ILE A C 1
ATOM 665 O O . ILE A 1 85 ? -10.091 -9.272 1.914 1.00 95.62 85 ILE A O 1
ATOM 669 N N . LEU A 1 86 ? -9.316 -11.028 0.739 1.00 96.56 86 LEU A N 1
ATOM 670 C CA . LEU A 1 86 ? -10.096 -12.028 1.464 1.00 96.56 86 LEU A CA 1
ATOM 671 C C . LEU A 1 86 ? -9.754 -12.031 2.959 1.00 96.56 86 LEU A C 1
ATOM 673 O O . LEU A 1 86 ? -10.656 -11.995 3.795 1.00 96.56 86 LEU A O 1
ATOM 677 N N . GLY A 1 87 ? -8.461 -12.020 3.298 1.00 95.06 87 GLY A N 1
ATOM 678 C CA . GLY A 1 87 ? -7.984 -11.962 4.678 1.00 95.06 87 GLY A CA 1
ATOM 679 C C . GLY A 1 87 ? -8.516 -10.736 5.418 1.00 95.06 87 GLY A C 1
ATOM 680 O O . GLY A 1 87 ? -9.010 -10.862 6.535 1.00 95.06 87 GLY A O 1
ATOM 681 N N . SER A 1 88 ? -8.510 -9.570 4.770 1.00 94.94 88 SER A N 1
ATOM 682 C CA . SER A 1 88 ? -9.012 -8.322 5.357 1.00 94.94 88 SER A CA 1
ATOM 683 C C . SER A 1 88 ? -10.517 -8.369 5.639 1.00 94.94 88 SER A C 1
ATOM 685 O O . SER A 1 88 ? -10.957 -7.954 6.711 1.00 94.94 88 SER A O 1
ATOM 687 N N . VAL A 1 89 ? -11.315 -8.917 4.715 1.00 96.31 89 VAL A N 1
ATOM 688 C CA . VAL A 1 89 ? -12.773 -9.060 4.893 1.00 96.31 89 VAL A CA 1
ATOM 689 C C . VAL A 1 89 ? -13.101 -10.056 6.007 1.00 96.31 89 VAL A C 1
ATOM 691 O O . VAL A 1 89 ? -13.955 -9.776 6.850 1.00 96.31 89 VAL A O 1
ATOM 694 N N . LEU A 1 90 ? -12.407 -11.198 6.052 1.00 96.31 90 LEU A N 1
ATOM 695 C CA . LEU A 1 90 ? -12.598 -12.201 7.101 1.00 96.31 90 LEU A CA 1
ATOM 696 C C . LEU A 1 90 ? -12.212 -11.656 8.481 1.00 96.31 90 LEU A C 1
ATOM 698 O O . LEU A 1 90 ? -12.988 -11.789 9.428 1.00 96.31 90 LEU A O 1
ATOM 702 N N . LEU A 1 91 ? -11.051 -11.003 8.592 1.00 93.75 91 LEU A N 1
ATOM 703 C CA . LEU A 1 91 ? -10.597 -10.379 9.837 1.00 93.75 91 LEU A CA 1
ATOM 704 C C . LEU A 1 91 ? -11.564 -9.296 10.311 1.00 93.75 91 LEU A C 1
ATOM 706 O O . LEU A 1 91 ? -11.895 -9.260 11.493 1.00 93.75 91 LEU A O 1
ATOM 710 N N . MET A 1 92 ? -12.069 -8.464 9.399 1.00 93.62 92 MET A N 1
ATOM 711 C CA . MET A 1 92 ? -13.086 -7.466 9.723 1.00 93.62 92 MET A CA 1
ATOM 712 C C . MET A 1 92 ? -14.352 -8.124 10.297 1.00 93.62 92 MET A C 1
ATOM 714 O O . MET A 1 92 ? -14.870 -7.684 11.322 1.00 93.62 92 MET A O 1
ATOM 718 N N . GLY A 1 93 ? -14.826 -9.213 9.684 1.00 94.06 93 GLY A N 1
ATOM 719 C CA . GLY A 1 93 ? -15.987 -9.963 10.167 1.00 94.06 93 GLY A CA 1
ATOM 720 C C . GLY A 1 93 ? -15.790 -10.547 11.570 1.00 94.06 93 GLY A C 1
ATOM 721 O O . GLY A 1 93 ? -16.653 -10.382 12.436 1.00 94.06 93 GLY A O 1
ATOM 722 N N . PHE A 1 94 ? -14.644 -11.185 11.827 1.00 94.38 94 PHE A N 1
ATOM 723 C CA . PHE A 1 94 ? -14.315 -11.709 13.156 1.00 94.38 94 PHE A CA 1
ATOM 724 C C . PHE A 1 94 ? -14.164 -10.596 14.198 1.00 94.38 94 PHE A C 1
ATOM 726 O O . PHE A 1 94 ? -14.695 -10.726 15.301 1.00 94.38 94 PHE A O 1
ATOM 733 N N . ALA A 1 95 ? -13.528 -9.479 13.840 1.00 92.38 95 ALA A N 1
ATOM 734 C CA . ALA A 1 95 ? -13.371 -8.330 14.725 1.00 92.38 95 ALA A CA 1
ATOM 735 C C . ALA A 1 95 ? -14.729 -7.735 15.134 1.00 92.38 95 ALA A C 1
ATOM 737 O O . ALA A 1 95 ? -14.969 -7.508 16.319 1.00 92.38 95 ALA A O 1
ATOM 738 N N . PHE A 1 96 ? -15.659 -7.545 14.191 1.00 92.25 96 PHE A N 1
ATOM 739 C CA . PHE A 1 96 ? -16.996 -7.035 14.518 1.00 92.25 96 PHE A CA 1
ATOM 740 C C . PHE A 1 96 ? -17.806 -7.994 15.393 1.00 92.25 96 PHE A C 1
ATOM 742 O O . PHE A 1 96 ? -18.548 -7.534 16.267 1.00 92.25 96 PHE A O 1
ATOM 749 N N . LYS A 1 97 ? -17.660 -9.308 15.181 1.00 93.81 97 LYS A N 1
ATOM 750 C CA . LYS A 1 97 ? -18.316 -10.323 16.011 1.00 93.81 97 LYS A CA 1
ATOM 751 C C . LYS A 1 97 ? -17.823 -10.267 17.459 1.00 93.81 97 LYS A C 1
ATOM 753 O O . LYS A 1 97 ? -18.649 -10.289 18.364 1.00 93.81 97 LYS A O 1
ATOM 758 N N . GLU A 1 98 ? -16.514 -10.147 17.667 1.00 90.88 98 GLU A N 1
ATOM 759 C CA . GLU A 1 98 ? -15.906 -10.099 19.004 1.00 90.88 98 GLU A CA 1
ATOM 760 C C . GLU A 1 98 ? -16.225 -8.791 19.746 1.00 90.88 98 GLU A C 1
ATOM 762 O O . GLU A 1 98 ? -16.491 -8.773 20.948 1.00 90.88 98 GLU A O 1
ATOM 767 N N . VAL A 1 99 ? -16.256 -7.668 19.023 1.00 90.12 99 VAL A N 1
ATOM 768 C CA . VAL A 1 99 ? -16.547 -6.354 19.615 1.00 90.12 99 VAL A CA 1
ATOM 769 C C . VAL A 1 99 ? -18.022 -6.221 20.028 1.00 90.12 99 VAL A C 1
ATOM 771 O O . VAL A 1 99 ? -18.316 -5.530 21.012 1.00 90.12 99 VAL A O 1
ATOM 774 N N . GLY A 1 100 ? -18.933 -6.928 19.346 1.00 90.56 100 GLY A N 1
ATOM 775 C CA . GLY A 1 100 ? -20.383 -6.873 19.574 1.00 90.56 100 GLY A CA 1
ATOM 776 C C . GLY A 1 100 ? -21.129 -5.945 18.608 1.00 90.56 100 GLY A C 1
ATOM 777 O O . GLY A 1 100 ? -22.179 -5.406 18.951 1.00 90.56 100 GLY A O 1
ATOM 778 N N . GLY A 1 101 ? -20.589 -5.734 17.403 1.00 91.12 101 GLY A N 1
ATOM 779 C CA . GLY A 1 101 ? -21.154 -4.850 16.382 1.00 91.12 101 GLY A CA 1
ATOM 780 C C . GLY A 1 101 ? -20.686 -3.392 16.472 1.00 91.12 101 GLY A C 1
ATOM 781 O O . GLY A 1 101 ? -19.869 -3.015 17.311 1.00 91.12 101 GLY A O 1
ATOM 782 N N . TYR A 1 102 ? -21.204 -2.554 15.569 1.00 87.81 102 TYR A N 1
ATOM 783 C CA . TYR A 1 102 ? -20.771 -1.158 15.406 1.00 87.81 102 TYR A CA 1
ATOM 784 C C . TYR A 1 102 ? -21.086 -0.274 16.625 1.00 87.81 102 TYR A C 1
ATOM 786 O O . TYR A 1 102 ? -20.266 0.547 17.029 1.00 87.81 102 TYR A O 1
ATOM 794 N N . GLN A 1 103 ? -22.248 -0.473 17.254 1.00 89.50 103 GLN A N 1
ATOM 795 C CA . GLN A 1 103 ? -22.664 0.305 18.424 1.00 89.50 103 GLN A CA 1
ATOM 796 C C . GLN A 1 103 ? -21.717 0.087 19.617 1.00 89.50 103 GLN A C 1
ATOM 798 O O . GLN A 1 103 ? -21.287 1.037 20.270 1.00 89.50 103 GLN A O 1
ATOM 803 N N . GLU A 1 104 ? -21.351 -1.172 19.872 1.00 90.12 104 GLU A N 1
ATOM 804 C CA . GLU A 1 104 ? -20.415 -1.523 20.940 1.00 90.12 104 GLU A CA 1
ATOM 805 C C . GLU A 1 104 ? -18.988 -1.084 20.615 1.00 90.12 104 GLU A C 1
ATOM 807 O O . GLU A 1 104 ? -18.251 -0.718 21.529 1.00 90.12 104 GLU A O 1
ATOM 812 N N . LEU A 1 105 ? -18.616 -1.037 19.331 1.00 89.19 105 LEU A N 1
ATOM 813 C CA . LEU A 1 105 ? -17.343 -0.470 18.892 1.00 89.19 105 LEU A CA 1
ATOM 814 C C . LEU A 1 105 ? -17.240 1.003 19.294 1.00 89.19 105 LEU A C 1
ATOM 816 O O . LEU A 1 105 ? -16.280 1.373 19.966 1.00 89.19 105 LEU A O 1
ATOM 820 N N . LEU A 1 106 ? -18.246 1.821 18.966 1.00 87.56 106 LEU A N 1
ATOM 821 C CA . LEU A 1 106 ? -18.272 3.244 19.332 1.00 87.56 106 LEU A CA 1
ATOM 822 C C . LEU A 1 106 ? -18.170 3.456 20.848 1.00 87.56 106 LEU A C 1
ATOM 824 O O . LEU A 1 106 ? -17.485 4.366 21.310 1.00 87.56 106 LEU A O 1
ATOM 828 N N . ARG A 1 107 ? -18.832 2.597 21.631 1.00 87.50 107 ARG A N 1
ATOM 829 C CA . ARG A 1 107 ? -18.868 2.698 23.094 1.00 87.50 107 ARG A CA 1
ATOM 830 C C . ARG A 1 107 ? -17.566 2.241 23.761 1.00 87.50 107 ARG A C 1
ATOM 832 O O . ARG A 1 107 ? -17.139 2.836 24.751 1.00 87.50 107 ARG A O 1
ATOM 839 N N . LYS A 1 108 ? -16.950 1.164 23.263 1.00 87.38 108 LYS A N 1
ATOM 840 C CA . LYS A 1 108 ? -15.756 0.551 23.870 1.00 87.38 108 LYS A CA 1
ATOM 841 C C . LYS A 1 108 ? -14.460 1.226 23.428 1.00 87.38 108 LYS A C 1
ATOM 843 O O . LYS A 1 108 ? -13.568 1.360 24.258 1.00 87.38 108 LYS A O 1
ATOM 848 N N . TYR A 1 109 ? -14.375 1.690 22.181 1.00 86.69 109 TYR A N 1
ATOM 849 C CA . TYR A 1 109 ? -13.174 2.298 21.598 1.00 86.69 109 TYR A CA 1
ATOM 850 C C . TYR A 1 109 ? -12.500 3.390 22.458 1.00 86.69 109 TYR A C 1
ATOM 852 O O . TYR A 1 109 ? -11.297 3.288 22.677 1.00 86.69 109 TYR A O 1
ATOM 860 N N . PRO A 1 110 ? -13.198 4.397 23.028 1.00 84.94 110 PRO A N 1
ATOM 861 C CA . PRO A 1 110 ? -12.534 5.424 23.843 1.00 84.94 110 PRO A CA 1
ATOM 862 C C . PRO A 1 110 ? -11.929 4.886 25.153 1.00 84.94 110 PRO A C 1
ATOM 864 O O . PRO A 1 110 ? -11.090 5.543 25.763 1.00 84.94 110 PRO A O 1
ATOM 867 N N . ASN A 1 111 ? -12.331 3.689 25.588 1.00 82.56 111 ASN A N 1
ATOM 868 C CA . ASN A 1 111 ? -11.879 3.070 26.833 1.00 82.56 111 ASN A CA 1
ATOM 869 C C . ASN A 1 111 ? -10.834 1.963 26.617 1.00 82.56 111 ASN A C 1
ATOM 871 O O . ASN A 1 111 ? -10.335 1.403 27.594 1.00 82.56 111 ASN A O 1
ATOM 875 N N . THR A 1 112 ? -10.486 1.626 25.370 1.00 81.44 112 THR A N 1
ATOM 876 C CA . THR A 1 112 ? -9.480 0.594 25.094 1.00 81.44 112 THR A CA 1
ATOM 877 C C . THR A 1 112 ? -8.075 1.145 25.306 1.00 81.44 112 THR A C 1
ATOM 879 O O . THR A 1 112 ? -7.660 2.067 24.607 1.00 81.44 112 THR A O 1
ATOM 882 N N . LYS A 1 113 ? -7.331 0.556 26.247 1.00 79.88 113 LYS A N 1
ATOM 883 C CA . LYS A 1 113 ? -5.902 0.814 26.463 1.00 79.88 113 LYS A CA 1
ATOM 884 C C . LYS A 1 113 ? -5.126 -0.486 26.230 1.00 79.88 113 LYS A C 1
ATOM 886 O O . LYS A 1 113 ? -5.576 -1.525 26.716 1.00 79.88 113 LYS A O 1
ATOM 891 N N . PRO A 1 114 ? -3.997 -0.464 25.503 1.00 78.88 114 PRO A N 1
ATOM 892 C CA . PRO A 1 114 ? -3.183 -1.659 25.311 1.00 78.88 114 PRO A CA 1
ATOM 893 C C . PRO A 1 114 ? -2.594 -2.131 26.648 1.00 78.88 114 PRO A C 1
ATOM 895 O O . PRO A 1 114 ? -2.212 -1.316 27.486 1.00 78.88 114 PRO A O 1
ATOM 898 N N . SER A 1 115 ? -2.507 -3.449 26.849 1.00 71.69 115 SER A N 1
ATOM 899 C CA . SER A 1 115 ? -1.949 -4.038 28.079 1.00 71.69 115 SER A CA 1
ATOM 900 C C . SER A 1 115 ? -0.435 -3.851 28.220 1.00 71.69 115 SER A C 1
ATOM 902 O O . SER A 1 115 ? 0.082 -3.942 29.329 1.00 71.69 115 SER A O 1
ATOM 904 N N . ILE A 1 116 ? 0.276 -3.588 27.119 1.00 72.31 116 ILE A N 1
ATOM 905 C CA . ILE A 1 116 ? 1.729 -3.394 27.093 1.00 72.31 116 ILE A CA 1
ATOM 906 C C . ILE A 1 116 ? 2.002 -1.905 26.858 1.00 72.31 116 ILE A C 1
ATOM 908 O O . ILE A 1 116 ? 1.824 -1.406 25.750 1.00 72.31 116 ILE A O 1
ATOM 912 N N . THR A 1 117 ? 2.396 -1.185 27.909 1.00 69.62 117 THR A N 1
ATOM 913 C CA . THR A 1 117 ? 2.722 0.258 27.860 1.00 69.62 117 THR A CA 1
ATOM 914 C C . THR A 1 117 ? 4.173 0.564 28.237 1.00 69.62 117 THR A C 1
ATOM 916 O O . THR A 1 117 ? 4.614 1.710 28.125 1.00 69.62 117 THR A O 1
ATOM 919 N N . GLN A 1 118 ? 4.918 -0.454 28.672 1.00 66.75 118 GLN A N 1
ATOM 920 C CA . GLN A 1 118 ? 6.317 -0.361 29.073 1.00 66.75 118 GLN A CA 1
ATOM 921 C C . GLN A 1 118 ? 7.065 -1.590 28.560 1.00 66.75 118 GLN A C 1
ATOM 923 O O . GLN A 1 118 ? 6.631 -2.720 28.784 1.00 66.75 118 GLN A O 1
ATOM 928 N N . GLU A 1 119 ? 8.186 -1.360 27.881 1.00 66.38 119 GLU A N 1
ATOM 929 C CA . GLU A 1 119 ? 9.099 -2.411 27.436 1.00 66.38 119 GLU A CA 1
ATOM 930 C C . GLU A 1 119 ? 10.513 -2.040 27.903 1.00 66.38 119 GLU A C 1
ATOM 932 O O . GLU A 1 119 ? 11.138 -1.098 27.411 1.00 66.38 119 GLU A O 1
ATOM 937 N N . GLY A 1 120 ? 10.999 -2.726 28.942 1.00 75.25 120 GLY A N 1
ATOM 938 C CA . GLY A 1 120 ? 12.264 -2.387 29.599 1.00 75.25 120 GLY A CA 1
ATOM 939 C C . GLY A 1 120 ? 12.217 -1.039 30.337 1.00 75.25 120 GLY A C 1
ATOM 940 O O . GLY A 1 120 ? 11.362 -0.830 31.189 1.00 75.25 120 GLY A O 1
ATOM 941 N N . ASN A 1 121 ? 13.160 -0.137 30.033 1.00 76.44 121 ASN A N 1
ATOM 942 C CA . ASN A 1 121 ? 13.297 1.195 30.656 1.00 76.44 121 ASN A CA 1
ATOM 943 C C . ASN A 1 121 ? 12.604 2.317 29.849 1.00 76.44 121 ASN A C 1
ATOM 945 O O . ASN A 1 121 ? 12.852 3.500 30.077 1.00 76.44 121 ASN A O 1
ATOM 949 N N . TRP A 1 122 ? 11.796 1.967 28.844 1.00 73.62 122 TRP A N 1
ATOM 950 C CA . TRP A 1 122 ? 11.101 2.942 28.007 1.00 73.62 122 TRP A CA 1
ATOM 951 C C . TRP A 1 122 ? 9.596 2.928 28.287 1.00 73.62 122 TRP A C 1
ATOM 953 O O . TRP A 1 122 ? 8.930 1.899 28.153 1.00 73.62 122 TRP A O 1
ATOM 963 N N . THR A 1 123 ? 9.069 4.097 28.655 1.00 75.62 123 THR A N 1
ATOM 964 C CA . THR A 1 123 ? 7.638 4.333 28.875 1.00 75.62 123 THR A CA 1
ATOM 965 C C . THR A 1 123 ? 7.065 5.045 27.657 1.00 75.62 123 THR A C 1
ATOM 967 O O . THR A 1 123 ? 7.535 6.127 27.296 1.00 75.62 123 THR A O 1
ATOM 970 N N . ALA A 1 124 ? 6.040 4.463 27.033 1.00 78.12 124 ALA A N 1
ATOM 971 C CA . ALA A 1 124 ? 5.376 5.092 25.897 1.00 78.12 124 ALA A CA 1
ATOM 972 C C . ALA A 1 124 ? 4.685 6.399 26.317 1.00 78.12 124 ALA A C 1
ATOM 974 O O . ALA A 1 124 ? 4.017 6.453 27.354 1.00 78.12 124 ALA A O 1
ATOM 975 N N . ASN A 1 125 ? 4.810 7.445 25.493 1.00 80.38 125 ASN A N 1
ATOM 976 C CA . ASN A 1 125 ? 4.089 8.701 25.706 1.00 80.38 125 ASN A CA 1
ATOM 977 C C . ASN A 1 125 ? 2.567 8.423 25.733 1.00 80.38 125 ASN A C 1
ATOM 979 O O . ASN A 1 125 ? 2.088 7.694 24.856 1.00 80.38 125 ASN A O 1
ATOM 983 N N . PRO A 1 126 ? 1.789 8.982 26.686 1.00 78.31 126 PRO A N 1
ATOM 984 C CA . PRO A 1 126 ? 0.326 8.877 26.721 1.00 78.31 126 PRO A CA 1
ATOM 985 C C . PRO A 1 126 ? -0.378 9.114 25.384 1.00 78.31 126 PRO A C 1
ATOM 987 O O . PRO A 1 126 ? -1.354 8.429 25.086 1.00 78.31 126 PRO A O 1
ATOM 990 N N . GLU A 1 127 ? 0.137 10.012 24.548 1.00 80.00 127 GLU A N 1
ATOM 991 C CA . GLU A 1 127 ? -0.448 10.307 23.236 1.00 80.00 127 GLU A CA 1
ATOM 992 C C . GLU A 1 127 ? -0.421 9.127 22.252 1.00 80.00 127 GLU A C 1
ATOM 994 O O . GLU A 1 127 ? -1.223 9.093 21.323 1.00 80.00 127 GLU A O 1
ATOM 999 N N . CYS A 1 128 ? 0.472 8.149 22.438 1.00 77.56 128 CYS A N 1
ATOM 1000 C CA . CYS A 1 128 ? 0.624 7.020 21.518 1.00 77.56 128 CYS A CA 1
ATOM 1001 C C . CYS A 1 128 ? -0.366 5.878 21.781 1.00 77.56 128 CYS A C 1
ATOM 1003 O O . CYS A 1 128 ? -0.635 5.096 20.872 1.00 77.56 128 CYS A O 1
ATOM 1005 N N . TYR A 1 129 ? -0.874 5.743 23.011 1.00 79.25 129 TYR A N 1
ATOM 1006 C CA . TYR A 1 129 ? -1.717 4.608 23.408 1.00 79.25 129 TYR A CA 1
ATOM 1007 C C . TYR A 1 129 ? -3.132 4.995 23.843 1.00 79.25 129 TYR A C 1
ATOM 1009 O O . TYR A 1 129 ? -3.979 4.113 23.995 1.00 79.25 129 TYR A O 1
ATOM 1017 N N . LEU A 1 130 ? -3.400 6.283 24.073 1.00 83.38 130 LEU A N 1
ATOM 1018 C CA . LEU A 1 130 ? -4.746 6.768 24.357 1.00 83.38 130 LEU A CA 1
ATOM 1019 C C . LEU A 1 130 ? -5.487 7.054 23.041 1.00 83.38 130 LEU A C 1
ATOM 1021 O O . LEU A 1 130 ? -4.954 7.761 22.184 1.00 83.38 130 LEU A O 1
ATOM 1025 N N . PRO A 1 131 ? -6.717 6.538 22.868 1.00 82.50 131 PRO A N 1
ATOM 1026 C CA . PRO A 1 131 ? -7.534 6.860 21.707 1.00 82.50 131 PRO A CA 1
ATOM 1027 C C . PRO A 1 131 ? -7.850 8.359 21.691 1.00 82.50 131 PRO A C 1
ATOM 1029 O O . PRO A 1 131 ? -8.227 8.946 22.709 1.00 82.50 131 PRO A O 1
ATOM 1032 N N . ARG A 1 132 ? -7.683 8.989 20.525 1.00 77.69 132 ARG A N 1
ATOM 1033 C CA . ARG A 1 132 ? -7.928 10.421 20.348 1.00 77.69 132 ARG A CA 1
ATOM 1034 C C . ARG A 1 132 ? -9.432 10.712 20.350 1.00 77.69 132 ARG A C 1
ATOM 1036 O O . ARG A 1 132 ? -10.247 9.876 19.967 1.00 77.69 132 ARG A O 1
ATOM 1043 N N . GLN A 1 133 ? -9.818 11.907 20.790 1.00 79.19 133 GLN A N 1
ATOM 1044 C CA . GLN A 1 133 ? -11.233 12.280 20.903 1.00 79.19 133 GLN A CA 1
ATOM 1045 C C . GLN A 1 133 ? -11.918 12.458 19.535 1.00 79.19 133 GLN A C 1
ATOM 1047 O O . GLN A 1 133 ? -13.123 12.259 19.426 1.00 79.19 133 GLN A O 1
ATOM 1052 N N . ASP A 1 134 ? -11.154 12.765 18.485 1.00 77.38 134 ASP A N 1
ATOM 1053 C CA . ASP A 1 134 ? -11.610 12.919 17.099 1.00 77.38 134 ASP A CA 1
ATOM 1054 C C . ASP A 1 134 ? -11.445 11.638 16.253 1.00 77.38 134 ASP A C 1
ATOM 1056 O O . ASP A 1 134 ? -11.578 11.686 15.032 1.00 77.38 134 ASP A O 1
ATOM 1060 N N . SER A 1 135 ? -11.202 10.472 16.868 1.00 79.88 135 SER A N 1
ATOM 1061 C CA . SER A 1 135 ? -10.933 9.213 16.148 1.00 79.88 135 SER A CA 1
ATOM 1062 C C . SER A 1 135 ? -12.028 8.770 15.166 1.00 79.88 135 SER A C 1
ATOM 1064 O O . SER A 1 135 ? -11.737 8.010 14.244 1.00 79.88 135 SER A O 1
ATOM 1066 N N . PHE A 1 136 ? -13.274 9.225 15.338 1.00 82.31 136 PHE A N 1
ATOM 1067 C CA . PHE A 1 136 ? -14.398 8.893 14.451 1.00 82.31 136 PHE A CA 1
ATOM 1068 C C . PHE A 1 136 ? -14.614 9.893 13.307 1.00 82.31 136 PHE A C 1
ATOM 1070 O O . PHE A 1 136 ? -15.525 9.715 12.497 1.00 82.31 136 PHE A O 1
ATOM 1077 N N . HIS A 1 137 ? -13.774 10.922 13.196 1.00 82.69 137 HIS A N 1
ATOM 1078 C CA . HIS A 1 137 ? -13.804 11.856 12.079 1.00 82.69 137 HIS A CA 1
ATOM 1079 C C . HIS A 1 137 ? -12.816 11.413 10.994 1.00 82.69 137 HIS A C 1
ATOM 1081 O O . HIS A 1 137 ? -11.602 11.432 11.184 1.00 82.69 137 HIS A O 1
ATOM 1087 N N . ILE A 1 138 ? -13.351 11.021 9.830 1.00 80.75 138 ILE A N 1
ATOM 1088 C CA . ILE A 1 138 ? -12.548 10.582 8.673 1.00 80.75 138 ILE A CA 1
ATOM 1089 C C . ILE A 1 138 ? -11.662 11.719 8.137 1.00 80.75 138 ILE A C 1
ATOM 1091 O O . ILE A 1 138 ? -10.532 11.488 7.711 1.00 80.75 138 ILE A O 1
ATOM 1095 N N . PHE A 1 139 ? -12.173 12.953 8.187 1.00 82.88 139 PHE A N 1
ATOM 1096 C CA . PHE A 1 139 ? -11.452 14.167 7.828 1.00 82.88 139 PHE A CA 1
ATOM 1097 C C . PHE A 1 139 ? -11.105 14.916 9.105 1.00 82.88 139 PHE A C 1
ATOM 1099 O O . PHE A 1 139 ? -11.988 15.440 9.784 1.00 82.88 139 PHE A O 1
ATOM 1106 N N . ARG A 1 140 ? -9.813 14.928 9.430 1.00 81.31 140 ARG A N 1
ATOM 1107 C CA . ARG A 1 140 ? -9.278 15.654 10.582 1.00 81.31 140 ARG A CA 1
ATOM 1108 C C . ARG A 1 140 ? -9.172 17.139 10.292 1.00 81.31 140 ARG A C 1
ATOM 1110 O O . ARG A 1 140 ? -9.270 17.566 9.142 1.00 81.31 140 ARG A O 1
ATOM 1117 N N . ASP A 1 141 ? -8.914 17.904 11.343 1.00 81.81 141 ASP A N 1
ATOM 1118 C CA . ASP A 1 141 ? -8.693 19.339 11.252 1.00 81.81 141 ASP A CA 1
ATOM 1119 C C . ASP A 1 141 ? -7.602 19.690 10.210 1.00 81.81 141 ASP A C 1
ATOM 1121 O O . ASP A 1 141 ? -6.559 19.027 10.165 1.00 81.81 141 ASP A O 1
ATOM 1125 N N . PRO A 1 142 ? -7.822 20.698 9.343 1.00 77.62 142 PRO A N 1
ATOM 1126 C CA . PRO A 1 142 ? -6.882 21.063 8.282 1.00 77.62 142 PRO A CA 1
ATOM 1127 C C . PRO A 1 142 ? -5.524 21.575 8.768 1.00 77.62 142 PRO A C 1
ATOM 1129 O O . PRO A 1 142 ? -4.582 21.550 7.978 1.00 77.62 142 PRO A O 1
ATOM 1132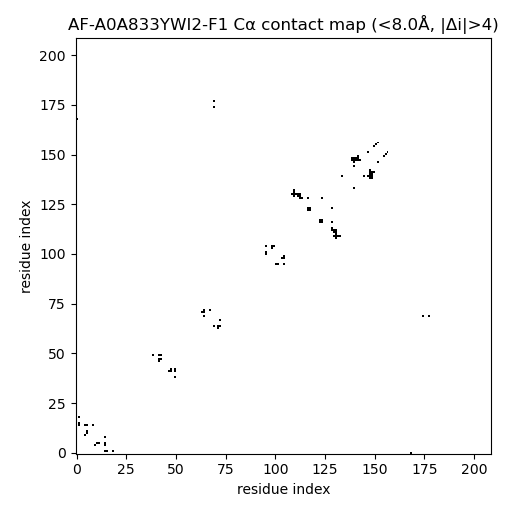 N N . ILE A 1 143 ? -5.430 22.098 9.996 1.00 79.19 143 ILE A N 1
ATOM 1133 C CA . ILE A 1 143 ? -4.261 22.871 10.450 1.00 79.19 143 ILE A CA 1
ATOM 1134 C C . ILE A 1 143 ? -3.593 22.216 11.659 1.00 79.19 143 ILE A C 1
ATOM 1136 O O . ILE A 1 143 ? -2.368 22.168 11.723 1.00 79.19 143 ILE A O 1
ATOM 1140 N N . THR A 1 144 ? -4.379 21.713 12.612 1.00 79.81 144 THR A N 1
ATOM 1141 C CA . THR A 1 144 ? -3.851 21.160 13.875 1.00 79.81 144 THR A CA 1
ATOM 1142 C C . THR A 1 144 ? -3.830 19.633 13.923 1.00 79.81 144 THR A C 1
ATOM 1144 O O . THR A 1 144 ? -3.268 19.057 14.851 1.00 79.81 144 THR A O 1
ATOM 1147 N N . GLY A 1 145 ? -4.415 18.958 12.930 1.00 75.38 145 GLY A N 1
ATOM 1148 C CA . GLY A 1 145 ? -4.413 17.501 12.858 1.00 75.38 145 GLY A CA 1
ATOM 1149 C C . GLY A 1 145 ? -3.094 16.938 12.325 1.00 75.38 145 GLY A C 1
ATOM 1150 O O . GLY A 1 145 ? -2.603 17.385 11.295 1.00 75.38 145 GLY A O 1
ATOM 1151 N N . ASP A 1 146 ? -2.573 15.878 12.953 1.00 77.25 146 ASP A N 1
ATOM 1152 C CA . ASP A 1 146 ? -1.362 15.156 12.506 1.00 77.25 146 ASP A CA 1
ATOM 1153 C C . ASP A 1 146 ? -1.464 14.642 11.061 1.00 77.25 146 ASP A C 1
ATOM 1155 O O . ASP A 1 146 ? -0.464 14.454 10.372 1.00 77.25 146 ASP A O 1
ATOM 1159 N N . ILE A 1 147 ? -2.695 14.362 10.621 1.00 82.25 147 ILE A N 1
ATOM 1160 C CA . ILE A 1 147 ? -3.010 13.886 9.275 1.00 82.25 147 ILE A CA 1
ATOM 1161 C C . ILE A 1 147 ? -4.098 14.812 8.723 1.00 82.25 147 ILE A C 1
ATOM 1163 O O . ILE A 1 147 ? -5.284 14.475 8.789 1.00 82.25 147 ILE A O 1
ATOM 1167 N N . PRO A 1 148 ? -3.724 16.008 8.246 1.00 86.38 148 PRO A N 1
ATOM 1168 C CA . PRO A 1 148 ? -4.692 17.016 7.851 1.00 86.38 148 PRO A CA 1
ATOM 1169 C C . PRO A 1 148 ? -5.417 16.558 6.581 1.00 86.38 148 PRO A C 1
ATOM 1171 O O . PRO A 1 148 ? -4.806 16.007 5.657 1.00 86.38 148 PRO A O 1
ATOM 1174 N N . TRP A 1 149 ? -6.729 16.796 6.508 1.00 86.56 149 TRP A N 1
ATOM 1175 C CA . TRP A 1 149 ? -7.549 16.332 5.383 1.00 86.56 149 TRP A CA 1
ATOM 1176 C C . TRP A 1 149 ? -7.049 16.777 3.992 1.00 86.56 149 TRP A C 1
ATOM 1178 O O . TRP A 1 149 ? -7.174 15.975 3.061 1.00 86.56 149 TRP A O 1
ATOM 1188 N N . PRO A 1 150 ? -6.425 17.965 3.797 1.00 88.44 150 PRO A N 1
ATOM 1189 C CA . PRO A 1 150 ? -5.878 18.326 2.493 1.00 88.44 150 PRO A CA 1
ATOM 1190 C C . PRO A 1 150 ? -4.748 17.381 2.073 1.00 88.44 150 PRO A C 1
ATOM 1192 O O . PRO A 1 150 ? -4.674 16.988 0.913 1.00 88.44 150 PRO A O 1
ATOM 1195 N N . GLY A 1 151 ? -3.902 16.950 3.015 1.00 86.00 151 GLY A N 1
ATOM 1196 C CA . GLY A 1 151 ? -2.859 15.957 2.754 1.00 86.00 151 GLY A CA 1
ATOM 1197 C C . GLY A 1 151 ? -3.437 14.580 2.419 1.00 86.00 151 GLY A C 1
ATOM 1198 O O . GLY A 1 151 ? -2.919 13.887 1.544 1.00 86.00 151 GLY A O 1
ATOM 1199 N N . VAL A 1 152 ? -4.553 14.206 3.048 1.00 88.50 152 VAL A N 1
ATOM 1200 C CA . VAL A 1 152 ? -5.251 12.940 2.767 1.00 88.50 152 VAL A CA 1
ATOM 1201 C C . VAL A 1 152 ? -5.898 12.934 1.390 1.00 88.50 152 VAL A C 1
ATOM 1203 O O . VAL A 1 152 ? -5.843 11.918 0.713 1.00 88.50 152 VAL A O 1
ATOM 1206 N N . ILE A 1 153 ? -6.506 14.040 0.963 1.00 89.31 153 ILE A N 1
ATOM 1207 C CA . ILE A 1 153 ? -7.217 14.106 -0.320 1.00 89.31 153 ILE A CA 1
ATOM 1208 C C . ILE A 1 153 ? -6.270 14.399 -1.484 1.00 89.31 153 ILE A C 1
ATOM 1210 O O . ILE A 1 153 ? -6.373 13.771 -2.534 1.00 89.31 153 ILE A O 1
ATOM 1214 N N . PHE A 1 154 ? -5.336 15.334 -1.314 1.00 88.75 154 PHE A N 1
ATOM 1215 C CA . PHE A 1 154 ? -4.458 15.773 -2.399 1.00 88.75 154 PHE A CA 1
ATOM 1216 C C . PHE A 1 154 ? -3.080 15.112 -2.360 1.00 88.75 154 PHE A C 1
ATOM 1218 O O . PHE A 1 154 ? -2.452 14.968 -3.399 1.00 88.75 154 PHE A O 1
ATOM 1225 N N . GLY A 1 155 ? -2.588 14.687 -1.197 1.00 87.69 155 GLY A N 1
ATOM 1226 C CA . GLY A 1 155 ? -1.271 14.058 -1.076 1.00 87.69 155 GLY A CA 1
ATOM 1227 C C . GLY A 1 155 ? -1.316 12.557 -1.345 1.00 87.69 155 GLY A C 1
ATOM 1228 O O . GLY A 1 155 ? -0.715 12.075 -2.306 1.00 87.69 155 GLY A O 1
ATOM 1229 N N . LEU A 1 156 ? -2.038 11.814 -0.501 1.00 87.62 156 LEU A N 1
ATOM 1230 C CA . LEU A 1 156 ? -2.006 10.345 -0.509 1.00 87.62 156 LEU A CA 1
ATOM 1231 C C . LEU A 1 156 ? -2.431 9.726 -1.854 1.00 87.62 156 LEU A C 1
ATOM 1233 O O . LEU A 1 156 ? -1.671 8.908 -2.363 1.00 87.62 156 LEU A O 1
ATOM 1237 N N . PRO A 1 157 ? -3.545 10.121 -2.503 1.00 91.56 157 PRO A N 1
ATOM 1238 C CA . PRO A 1 157 ? -3.982 9.495 -3.748 1.00 91.56 157 PRO A CA 1
ATOM 1239 C C . PRO A 1 157 ? -3.035 9.793 -4.908 1.00 91.56 157 PRO A C 1
ATOM 1241 O O . PRO A 1 157 ? -2.802 8.924 -5.746 1.00 91.56 157 PRO A O 1
ATOM 1244 N N . ILE A 1 158 ? -2.450 10.997 -4.945 1.00 90.56 158 ILE A N 1
ATOM 1245 C CA . ILE A 1 158 ? -1.465 11.374 -5.967 1.00 90.56 158 ILE A CA 1
ATOM 1246 C C . ILE A 1 158 ? -0.191 10.546 -5.795 1.00 90.56 158 ILE A C 1
ATOM 1248 O O . ILE A 1 158 ? 0.318 9.999 -6.773 1.00 90.56 158 ILE A O 1
ATOM 1252 N N . LEU A 1 159 ? 0.299 10.401 -4.560 1.00 86.50 159 LEU A N 1
ATOM 1253 C CA . LEU A 1 159 ? 1.451 9.551 -4.257 1.00 86.50 159 LEU A CA 1
ATOM 1254 C C . LEU A 1 159 ? 1.164 8.083 -4.591 1.00 86.50 159 LEU A C 1
ATOM 1256 O O . LEU A 1 159 ? 1.985 7.438 -5.240 1.00 86.50 159 LEU A O 1
ATOM 1260 N N . SER A 1 160 ? -0.004 7.559 -4.215 1.00 85.69 160 SER A N 1
ATOM 1261 C CA . SER A 1 160 ? -0.413 6.187 -4.530 1.00 85.69 160 SER A CA 1
ATOM 1262 C C . SER A 1 160 ? -0.499 5.946 -6.034 1.00 85.69 160 SER A C 1
ATOM 1264 O O . SER A 1 160 ? 0.037 4.953 -6.517 1.00 85.69 160 SER A O 1
ATOM 1266 N N . LEU A 1 161 ? -1.111 6.861 -6.792 1.00 88.81 161 LEU A N 1
ATOM 1267 C CA . LEU A 1 161 ? -1.188 6.757 -8.248 1.00 88.81 161 LEU A CA 1
ATOM 1268 C C . LEU A 1 161 ? 0.202 6.837 -8.886 1.00 88.81 161 LEU A C 1
ATOM 1270 O O . LEU A 1 161 ? 0.496 6.086 -9.813 1.00 88.81 161 LEU A O 1
ATOM 1274 N N . TYR A 1 162 ? 1.075 7.710 -8.381 1.00 87.00 162 TYR A N 1
ATOM 1275 C CA . TYR A 1 162 ? 2.461 7.792 -8.831 1.00 87.00 162 TYR A CA 1
ATOM 1276 C C . TYR A 1 162 ? 3.210 6.473 -8.604 1.00 87.00 162 TYR A C 1
ATOM 1278 O O . TYR A 1 162 ? 3.842 5.959 -9.533 1.00 87.00 162 TYR A O 1
ATOM 1286 N N . TYR A 1 163 ? 3.116 5.903 -7.400 1.00 82.62 163 TYR A N 1
ATOM 1287 C CA . TYR A 1 163 ? 3.743 4.622 -7.079 1.00 82.62 163 TYR A CA 1
ATOM 1288 C C . TYR A 1 163 ? 3.183 3.493 -7.941 1.00 82.62 163 TYR A C 1
ATOM 1290 O O . TYR A 1 163 ? 3.957 2.740 -8.528 1.00 82.62 163 TYR A O 1
ATOM 1298 N N . TRP A 1 164 ? 1.861 3.433 -8.098 1.00 82.88 164 TRP A N 1
ATOM 1299 C CA . TRP A 1 164 ? 1.190 2.453 -8.947 1.00 82.88 164 TRP A CA 1
ATOM 1300 C C . TRP A 1 164 ? 1.655 2.537 -10.404 1.00 82.88 164 TRP A C 1
ATOM 1302 O O . TRP A 1 164 ? 2.055 1.540 -11.002 1.00 82.88 164 TRP A O 1
ATOM 1312 N N . CYS A 1 165 ? 1.658 3.738 -10.983 1.00 84.94 165 CYS A N 1
ATOM 1313 C CA . CYS A 1 165 ? 2.108 3.950 -12.354 1.00 84.94 165 CYS A CA 1
ATOM 1314 C C . CYS A 1 165 ? 3.591 3.598 -12.529 1.00 84.94 165 CYS A C 1
ATOM 1316 O O . CYS A 1 165 ? 3.964 3.000 -13.537 1.00 84.94 165 CYS A O 1
ATOM 1318 N N . THR A 1 166 ? 4.437 3.934 -11.553 1.00 81.56 166 THR A N 1
ATOM 1319 C CA . THR A 1 166 ? 5.870 3.604 -11.588 1.00 81.56 166 THR A CA 1
ATOM 1320 C C . THR A 1 166 ? 6.089 2.092 -11.580 1.00 81.56 166 THR A C 1
ATOM 1322 O O . THR A 1 166 ? 6.853 1.579 -12.398 1.00 81.56 166 THR A O 1
ATOM 1325 N N . ASP A 1 167 ? 5.365 1.379 -10.720 1.00 82.75 167 ASP A N 1
ATOM 1326 C CA . ASP A 1 167 ? 5.404 -0.078 -10.617 1.00 82.75 167 ASP A CA 1
ATOM 1327 C C . ASP A 1 167 ? 4.953 -0.758 -11.927 1.00 82.75 167 ASP A C 1
ATOM 1329 O O . ASP A 1 167 ? 5.621 -1.659 -12.441 1.00 82.75 167 ASP A O 1
ATOM 1333 N N . GLN A 1 168 ? 3.896 -0.242 -12.569 1.00 82.50 168 GLN A N 1
ATOM 1334 C CA . GLN A 1 168 ? 3.463 -0.718 -13.891 1.00 82.50 168 GLN A CA 1
ATOM 1335 C C . GLN A 1 168 ? 4.509 -0.491 -14.991 1.00 82.50 168 GLN A C 1
ATOM 1337 O O . GLN A 1 168 ? 4.738 -1.375 -15.819 1.00 82.50 168 GLN A O 1
ATOM 1342 N N . VAL A 1 169 ? 5.178 0.666 -15.005 1.00 83.06 169 VAL A N 1
ATOM 1343 C CA . VAL A 1 169 ? 6.240 0.949 -15.985 1.00 83.06 169 VAL A CA 1
ATOM 1344 C C . VAL A 1 169 ? 7.418 -0.008 -15.806 1.00 83.06 169 VAL A C 1
ATOM 1346 O O . VAL A 1 169 ? 7.965 -0.485 -16.800 1.00 83.06 169 VAL A O 1
ATOM 1349 N N . ILE A 1 170 ? 7.800 -0.319 -14.565 1.00 80.12 170 ILE A N 1
ATOM 1350 C CA . ILE A 1 170 ? 8.880 -1.271 -14.278 1.00 80.12 170 ILE A CA 1
ATOM 1351 C C . ILE A 1 170 ? 8.499 -2.671 -14.766 1.00 80.12 170 ILE A C 1
ATOM 1353 O O . ILE A 1 170 ? 9.292 -3.290 -15.479 1.00 80.12 170 ILE A O 1
ATOM 1357 N N . ARG A 1 171 ? 7.278 -3.142 -14.470 1.00 80.31 171 ARG A N 1
ATOM 1358 C CA . ARG A 1 171 ? 6.780 -4.431 -14.979 1.00 80.31 171 ARG A CA 1
ATOM 1359 C C . ARG A 1 171 ? 6.793 -4.492 -16.503 1.00 80.31 171 ARG A C 1
ATOM 1361 O O . ARG A 1 171 ? 7.262 -5.478 -17.061 1.00 80.31 171 ARG A O 1
ATOM 1368 N N . HIS A 1 172 ? 6.331 -3.441 -17.179 1.00 82.06 172 HIS A N 1
ATOM 1369 C CA . HIS A 1 172 ? 6.318 -3.401 -18.640 1.00 82.06 172 HIS A CA 1
ATOM 1370 C C . HIS A 1 172 ? 7.735 -3.446 -19.229 1.00 82.06 172 HIS A C 1
ATOM 1372 O O . HIS A 1 172 ? 7.987 -4.179 -20.180 1.00 82.06 172 HIS A O 1
ATOM 1378 N N . VAL A 1 173 ? 8.680 -2.686 -18.667 1.00 81.62 173 VAL A N 1
ATOM 1379 C CA . VAL A 1 173 ? 10.079 -2.697 -19.129 1.00 81.62 173 VAL A CA 1
ATOM 1380 C C . VAL A 1 173 ? 10.736 -4.056 -18.877 1.00 81.62 173 VAL A C 1
ATOM 1382 O O . VAL A 1 173 ? 11.451 -4.549 -19.745 1.00 81.62 173 VAL A O 1
ATOM 1385 N N . ALA A 1 174 ? 10.478 -4.683 -17.727 1.00 78.94 174 ALA A N 1
ATOM 1386 C CA . ALA A 1 174 ? 10.981 -6.021 -17.421 1.00 78.94 174 ALA A CA 1
ATOM 1387 C C . ALA A 1 174 ? 10.416 -7.078 -18.386 1.00 78.94 174 ALA A C 1
ATOM 1389 O O . ALA A 1 174 ? 11.168 -7.900 -18.910 1.00 78.94 174 ALA A O 1
ATOM 1390 N N . ALA A 1 175 ? 9.115 -7.007 -18.680 1.00 80.19 175 ALA A N 1
ATOM 1391 C CA . ALA A 1 175 ? 8.466 -7.872 -19.660 1.00 80.19 175 ALA A CA 1
ATOM 1392 C C . ALA A 1 175 ? 9.069 -7.702 -21.065 1.00 80.19 175 ALA A C 1
ATOM 1394 O O . ALA A 1 175 ? 9.348 -8.693 -21.743 1.00 80.19 175 ALA A O 1
ATOM 1395 N N . GLU A 1 176 ? 9.307 -6.457 -21.490 1.00 81.00 176 GLU A N 1
ATOM 1396 C CA . GLU A 1 176 ? 9.880 -6.145 -22.804 1.00 81.00 176 GLU A CA 1
ATOM 1397 C C . GLU A 1 176 ? 11.335 -6.619 -22.920 1.00 81.00 176 GLU A C 1
ATOM 1399 O O . GLU A 1 176 ? 11.716 -7.219 -23.924 1.00 81.00 176 GLU A O 1
ATOM 1404 N N . GLN A 1 177 ? 12.141 -6.439 -21.868 1.00 76.38 177 GLN A N 1
ATOM 1405 C CA . GLN A 1 177 ? 13.517 -6.940 -21.828 1.00 76.38 177 GLN A CA 1
ATOM 1406 C C . GLN A 1 177 ? 13.560 -8.466 -21.978 1.00 76.38 177 GLN A C 1
ATOM 1408 O O . GLN A 1 177 ? 14.361 -8.998 -22.750 1.00 76.38 177 GLN A O 1
ATOM 1413 N N . GLN A 1 178 ? 12.658 -9.173 -21.292 1.00 72.44 178 GLN A N 1
ATOM 1414 C CA . GLN A 1 178 ? 12.571 -10.625 -21.395 1.00 72.44 178 GLN A CA 1
ATOM 1415 C C . GLN A 1 178 ? 12.082 -11.072 -22.782 1.00 72.44 178 GLN A C 1
ATOM 1417 O O . GLN A 1 178 ? 12.572 -12.071 -23.311 1.00 72.44 178 GLN A O 1
ATOM 1422 N N . ARG A 1 179 ? 11.175 -10.315 -23.423 1.00 71.56 179 ARG A N 1
ATOM 1423 C CA . ARG A 1 179 ? 10.787 -10.548 -24.825 1.00 71.56 179 ARG A CA 1
ATOM 1424 C C . ARG A 1 179 ? 11.955 -10.361 -25.785 1.00 71.56 179 ARG A C 1
ATOM 1426 O O . ARG A 1 179 ? 12.146 -11.214 -26.645 1.00 71.56 179 ARG A O 1
ATOM 1433 N N . HIS A 1 180 ? 12.742 -9.296 -25.651 1.00 70.06 180 HIS A N 1
ATOM 1434 C CA . HIS A 1 180 ? 13.903 -9.070 -26.512 1.00 70.06 180 HIS A CA 1
ATOM 1435 C C . HIS A 1 180 ? 14.971 -10.151 -26.346 1.00 70.06 180 HIS A C 1
ATOM 1437 O O . HIS A 1 180 ? 15.512 -10.608 -27.347 1.00 70.06 180 HIS A O 1
ATOM 1443 N N . GLN A 1 181 ? 15.237 -10.615 -25.123 1.00 63.66 181 GLN A N 1
ATOM 1444 C CA . GLN A 1 181 ? 16.149 -11.740 -24.888 1.00 63.66 181 GLN A CA 1
ATOM 1445 C C . GLN A 1 181 ? 15.609 -13.062 -25.453 1.00 63.66 181 GLN A C 1
ATOM 1447 O O . GLN A 1 181 ? 16.376 -13.825 -26.033 1.00 63.66 181 GLN A O 1
ATOM 1452 N N . GLY A 1 182 ? 14.298 -13.309 -25.362 1.00 61.12 182 GLY A N 1
ATOM 1453 C CA . GLY A 1 182 ? 13.657 -14.465 -25.999 1.00 61.12 182 GLY A CA 1
ATOM 1454 C C . GLY A 1 182 ? 13.629 -14.392 -27.533 1.00 61.12 182 GLY A C 1
ATOM 1455 O O . GLY A 1 182 ? 13.722 -15.420 -28.195 1.00 61.12 182 GLY A O 1
ATOM 1456 N N . LEU A 1 183 ? 13.547 -13.188 -28.113 1.00 53.91 183 LEU A N 1
ATOM 1457 C CA . LEU A 1 183 ? 13.533 -12.956 -29.565 1.00 53.91 183 LEU A CA 1
ATOM 1458 C C . LEU A 1 183 ? 14.943 -12.872 -30.180 1.00 53.91 183 LEU A C 1
ATOM 1460 O O . LEU A 1 183 ? 15.099 -13.150 -31.363 1.00 53.91 183 LEU A O 1
ATOM 1464 N N . LEU A 1 184 ? 15.964 -12.511 -29.392 1.00 47.25 184 LEU A N 1
ATOM 1465 C CA . LEU A 1 184 ? 17.394 -12.594 -29.735 1.00 47.25 184 LEU A CA 1
ATOM 1466 C C . LEU A 1 184 ? 17.991 -13.982 -29.456 1.00 47.25 184 LEU A C 1
ATOM 1468 O O . LEU A 1 184 ? 19.179 -14.195 -29.686 1.00 47.25 184 LEU A O 1
ATOM 1472 N N . ALA A 1 185 ? 17.164 -14.945 -29.046 1.00 45.00 185 ALA A N 1
ATOM 1473 C CA . ALA A 1 185 ? 17.522 -16.351 -28.973 1.00 45.00 185 ALA A CA 1
ATOM 1474 C C . ALA A 1 185 ? 17.144 -17.189 -30.226 1.00 45.00 185 ALA A C 1
ATOM 1476 O O . ALA A 1 185 ? 16.727 -18.333 -30.050 1.00 45.00 185 ALA A O 1
ATOM 1477 N N . PRO A 1 186 ? 17.318 -16.758 -31.499 1.00 47.66 186 PRO A N 1
ATOM 1478 C CA . PRO A 1 186 ? 17.596 -17.711 -32.557 1.00 47.66 186 PRO A CA 1
ATOM 1479 C C . PRO A 1 186 ? 19.112 -17.962 -32.545 1.00 47.66 186 PRO A C 1
ATOM 1481 O O . PRO A 1 186 ? 19.865 -17.315 -33.266 1.00 47.66 186 PRO A O 1
ATOM 1484 N N . GLY A 1 187 ? 19.566 -18.885 -31.693 1.00 40.59 187 GLY A N 1
ATOM 1485 C CA . GLY A 1 187 ? 20.944 -19.389 -31.729 1.00 40.59 187 GLY A CA 1
ATOM 1486 C C . GLY A 1 187 ? 21.836 -18.966 -30.563 1.00 40.59 187 GLY A C 1
ATOM 1487 O O . GLY A 1 187 ? 22.857 -18.315 -30.756 1.00 40.59 187 GLY A O 1
ATOM 1488 N N . GLY A 1 188 ? 21.510 -19.429 -29.357 1.00 35.59 188 GLY A N 1
ATOM 1489 C CA . GLY A 1 188 ? 22.558 -19.825 -28.421 1.00 35.59 188 GLY A CA 1
ATOM 1490 C C . GLY A 1 188 ? 23.038 -21.220 -28.816 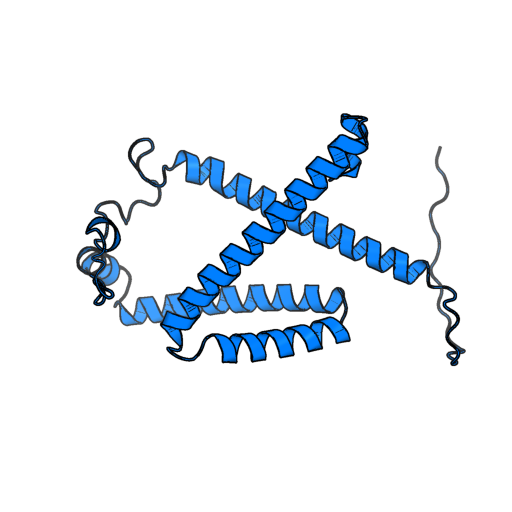1.00 35.59 188 GLY A C 1
ATOM 1491 O O . GLY A 1 188 ? 22.230 -22.144 -28.894 1.00 35.59 188 GLY A O 1
ATOM 1492 N N . CYS A 1 189 ? 24.332 -21.371 -29.104 1.00 41.50 189 CYS A N 1
ATOM 1493 C CA . CYS A 1 189 ? 24.992 -22.670 -29.200 1.00 41.50 189 CYS A CA 1
ATOM 1494 C C . CYS A 1 189 ? 24.865 -23.417 -27.864 1.00 41.50 189 CYS A C 1
ATOM 1496 O O . CYS A 1 189 ? 25.750 -23.347 -27.021 1.00 41.50 189 CYS A O 1
ATOM 1498 N N . THR A 1 190 ? 23.783 -24.161 -27.693 1.00 39.16 190 THR A N 1
ATOM 1499 C CA . THR A 1 190 ? 23.722 -25.327 -26.815 1.00 39.16 190 THR A CA 1
ATOM 1500 C C . THR A 1 190 ? 23.010 -26.422 -27.588 1.00 39.16 190 THR A C 1
ATOM 1502 O O . THR A 1 190 ? 21.814 -26.364 -27.857 1.00 39.16 190 THR A O 1
ATOM 1505 N N . THR A 1 191 ? 23.820 -27.381 -28.019 1.00 45.75 191 THR A N 1
ATOM 1506 C CA . THR A 1 191 ? 23.459 -28.730 -28.441 1.00 45.75 191 THR A CA 1
ATOM 1507 C C . THR A 1 191 ? 22.407 -29.344 -27.519 1.00 45.75 191 THR A C 1
ATOM 1509 O O . THR A 1 191 ? 22.722 -29.660 -26.381 1.00 45.75 191 THR A O 1
ATOM 1512 N N . GLU A 1 192 ? 21.176 -29.510 -27.994 1.00 37.38 192 GLU A N 1
ATOM 1513 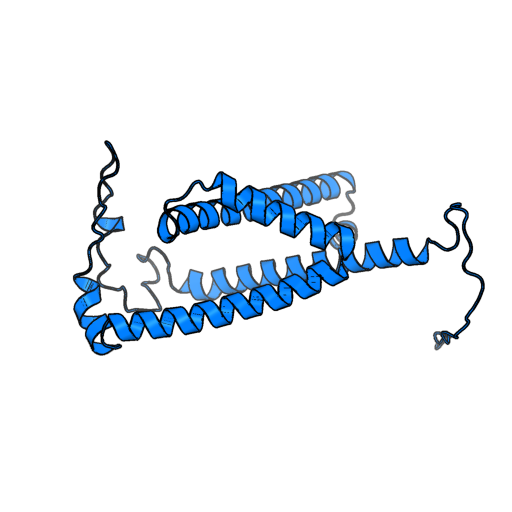C CA . GLU A 1 192 ? 20.513 -30.810 -28.181 1.00 37.38 192 GLU A CA 1
ATOM 1514 C C . GLU A 1 192 ? 19.096 -30.611 -28.739 1.00 37.38 192 GLU A C 1
ATOM 1516 O O . GLU A 1 192 ? 18.480 -29.559 -28.597 1.00 37.38 192 GLU A O 1
ATOM 1521 N N . GLY A 1 193 ? 18.644 -31.588 -29.520 1.00 39.47 193 GLY A N 1
ATOM 1522 C CA . GLY A 1 193 ? 17.666 -31.405 -30.581 1.00 39.47 193 GLY A CA 1
ATOM 1523 C C . GLY A 1 193 ? 16.235 -31.107 -30.139 1.00 39.47 193 GLY A C 1
ATOM 1524 O O . GLY A 1 193 ? 15.639 -31.843 -29.363 1.00 39.47 193 GLY A O 1
ATOM 1525 N N . GLN A 1 194 ? 15.620 -30.143 -30.822 1.00 35.03 194 GLN A N 1
ATOM 1526 C CA . GLN A 1 194 ? 14.187 -30.181 -31.097 1.00 35.03 194 GLN A CA 1
ATOM 1527 C C . GLN A 1 194 ? 13.920 -29.725 -32.531 1.00 35.03 194 GLN A C 1
ATOM 1529 O O . GLN A 1 194 ? 13.695 -28.564 -32.862 1.00 35.03 194 GLN A O 1
ATOM 1534 N N . ARG A 1 195 ? 14.008 -30.722 -33.411 1.00 41.34 195 ARG A N 1
ATOM 1535 C CA . ARG A 1 195 ? 13.396 -30.742 -34.732 1.00 41.34 195 ARG A CA 1
ATOM 1536 C C . ARG A 1 195 ? 11.881 -30.879 -34.527 1.00 41.34 195 ARG A C 1
ATOM 1538 O O . ARG A 1 195 ? 11.461 -31.798 -33.832 1.00 41.34 195 ARG A O 1
ATOM 1545 N N . ALA A 1 196 ? 11.129 -30.037 -35.237 1.00 39.38 196 ALA A N 1
ATOM 1546 C CA . ALA A 1 196 ? 9.727 -30.182 -35.651 1.00 39.38 196 ALA A CA 1
ATOM 1547 C C . ALA A 1 196 ? 8.681 -29.265 -34.983 1.00 39.38 196 ALA A C 1
ATOM 1549 O O . ALA A 1 196 ? 8.555 -29.210 -33.766 1.00 39.38 196 ALA A O 1
ATOM 1550 N N . LEU A 1 197 ? 7.866 -28.686 -35.884 1.00 38.84 197 LEU A N 1
ATOM 1551 C CA . LEU A 1 197 ? 6.574 -27.997 -35.723 1.00 38.84 197 LEU A CA 1
ATOM 1552 C C . LEU A 1 197 ? 6.706 -26.505 -35.349 1.00 38.84 197 LEU A C 1
ATOM 1554 O O . LEU A 1 197 ? 6.959 -26.163 -34.208 1.00 38.84 197 LEU A O 1
ATOM 1558 N N . GLY A 1 198 ? 6.608 -25.530 -36.258 1.00 33.00 198 GL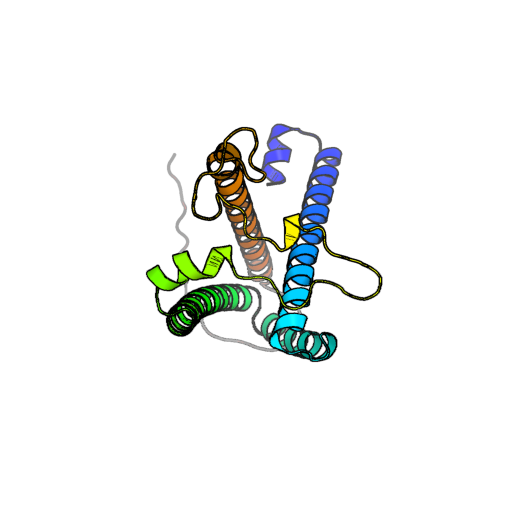Y A N 1
ATOM 1559 C CA . GLY A 1 198 ? 5.795 -25.457 -37.475 1.00 33.00 198 GLY A CA 1
ATOM 1560 C C . GLY A 1 198 ? 4.457 -24.783 -37.157 1.00 33.00 198 GLY A C 1
ATOM 1561 O O . GLY A 1 198 ? 3.535 -25.452 -36.710 1.00 33.00 198 GLY A O 1
ATOM 1562 N N . GLY A 1 199 ? 4.353 -23.469 -37.382 1.00 29.77 199 GLY A N 1
ATOM 1563 C CA . GLY A 1 199 ? 3.101 -22.719 -37.223 1.00 29.77 199 GLY A CA 1
ATOM 1564 C C . GLY A 1 199 ? 3.302 -21.211 -37.378 1.00 29.77 199 GLY A C 1
ATOM 1565 O O . GLY A 1 199 ? 3.994 -20.588 -36.585 1.00 29.77 199 GLY A O 1
ATOM 1566 N N . GLN A 1 200 ? 2.741 -20.652 -38.446 1.00 30.92 200 GLN A N 1
ATOM 1567 C CA . GLN A 1 200 ? 2.923 -19.293 -38.962 1.00 30.92 200 GLN A CA 1
ATOM 1568 C C . GLN A 1 200 ? 2.511 -18.166 -37.997 1.00 30.92 200 GLN A C 1
ATOM 1570 O O . GLN A 1 200 ? 1.454 -18.219 -37.377 1.00 30.92 200 GLN A O 1
ATOM 1575 N N . VAL A 1 201 ? 3.281 -17.073 -38.012 1.00 34.88 201 VAL A N 1
ATOM 1576 C CA . VAL A 1 201 ? 2.845 -15.729 -37.595 1.00 34.88 201 VAL A CA 1
ATOM 1577 C C . VAL A 1 201 ? 2.712 -14.880 -38.867 1.00 34.88 201 VAL A C 1
ATOM 1579 O O . VAL A 1 201 ? 3.708 -14.748 -39.585 1.00 34.88 201 VAL A O 1
ATOM 1582 N N . PRO A 1 202 ? 1.547 -14.293 -39.199 1.00 37.38 202 PRO A N 1
ATOM 1583 C CA . PRO A 1 202 ? 1.468 -13.361 -40.314 1.00 37.38 202 PRO A CA 1
ATOM 1584 C C . PRO A 1 202 ? 1.995 -11.982 -39.892 1.00 37.38 202 PRO A C 1
ATOM 1586 O O . PRO A 1 202 ? 1.522 -11.369 -38.936 1.00 37.38 202 PRO A O 1
ATOM 1589 N N . ARG A 1 203 ? 2.986 -11.486 -40.643 1.00 35.53 203 ARG A N 1
ATOM 1590 C CA . ARG A 1 203 ? 3.349 -10.064 -40.703 1.00 35.53 203 ARG A CA 1
ATOM 1591 C C . ARG A 1 203 ? 2.182 -9.279 -41.293 1.00 35.53 203 ARG A C 1
ATOM 1593 O O . ARG A 1 203 ? 1.760 -9.593 -42.402 1.00 35.53 203 ARG A O 1
ATOM 1600 N N . GLN A 1 204 ? 1.790 -8.178 -40.660 1.00 32.12 204 GLN A N 1
ATOM 1601 C CA . GLN A 1 204 ? 1.059 -7.123 -41.360 1.00 32.12 204 GLN A CA 1
ATOM 1602 C C . GLN A 1 204 ? 1.396 -5.751 -40.768 1.00 32.12 204 GLN A C 1
ATOM 1604 O O . GLN A 1 204 ? 0.758 -5.283 -39.839 1.00 32.12 204 GLN A O 1
ATOM 1609 N N . TYR A 1 205 ? 2.440 -5.125 -41.312 1.00 33.12 205 TYR A N 1
ATOM 1610 C CA . TYR A 1 205 ? 2.620 -3.673 -41.326 1.00 33.12 205 TYR A CA 1
ATOM 1611 C C . TYR A 1 205 ? 3.297 -3.322 -42.653 1.00 33.12 205 TYR A C 1
ATOM 1613 O O . TYR A 1 205 ? 4.483 -3.583 -42.850 1.00 33.12 205 TYR A O 1
ATOM 1621 N N . SER A 1 206 ? 2.518 -2.781 -43.588 1.00 33.72 206 SER A N 1
ATOM 1622 C CA . SER A 1 206 ? 3.022 -2.104 -44.780 1.00 33.72 206 SER A CA 1
ATOM 1623 C C . SER A 1 206 ? 2.084 -0.946 -45.116 1.00 33.72 206 SER A C 1
ATOM 1625 O O . SER A 1 206 ? 0.920 -1.173 -45.423 1.00 33.72 206 SER A O 1
ATOM 1627 N N . GLY A 1 207 ? 2.626 0.266 -44.961 1.00 30.22 207 GLY A N 1
ATOM 1628 C CA . GLY A 1 207 ? 2.404 1.458 -45.782 1.00 30.22 207 GLY A CA 1
ATOM 1629 C C . GLY A 1 207 ? 0.999 2.031 -45.925 1.00 30.22 207 GLY A C 1
ATOM 1630 O O . GLY A 1 207 ? 0.204 1.457 -46.650 1.00 30.22 207 GLY A O 1
ATOM 1631 N N . ILE A 1 208 ? 0.795 3.237 -45.383 1.00 32.84 208 ILE A N 1
ATOM 1632 C CA . ILE A 1 208 ? 0.111 4.385 -46.020 1.00 32.84 208 ILE A CA 1
ATOM 1633 C C . ILE A 1 208 ? 0.777 5.625 -45.376 1.00 32.84 208 ILE A C 1
ATOM 1635 O O . ILE A 1 208 ? 0.764 5.726 -44.151 1.00 32.84 208 ILE A O 1
ATOM 1639 N N . ALA A 1 209 ? 1.745 6.253 -46.055 1.00 37.56 209 ALA A N 1
ATOM 1640 C CA . ALA A 1 209 ? 1.602 7.486 -46.848 1.00 37.56 209 ALA A CA 1
ATOM 1641 C C . ALA A 1 209 ? 1.123 8.684 -46.013 1.00 37.56 209 ALA A C 1
ATOM 1643 O O . ALA A 1 209 ? -0.019 8.632 -45.512 1.00 37.56 209 ALA A O 1
#

InterPro domains:
  IPR001734 Sodium/solute symporter [PF00474] (1-176)
  IPR001734 Sodium/solute symporter [PS50283] (1-116)
  IPR038377 Sodium/glucose symporter superfamily [G3DSA:1.20.1730.10] (1-184)

Nearest PDB structures (foldseek):
  7wmv-assembly1_A  TM=7.888E-01  e=8.653E-12  Homo sapiens
  7sla-assembly1_A  TM=7.721E-01  e=7.586E-12  Homo sapiens
  7sl8-assembly1_A  TM=7.904E-01  e=2.173E-11  Homo sapiens
  7yni-assembly1_A  TM=7.686E-01  e=4.481E-11  Homo sapiens

Radius of gyration: 25.7 Å; Cα contacts (8 Å, |Δi|>4): 64; chains: 1; bounding box: 49×54×78 Å

Mean predicted aligned error: 12.91 Å

pLDDT: mean 76.63, std 16.83, range [29.77, 96.56]

Organism: NCBI:txid89673